Protein 8AN0 (pdb70)

Solvent-accessible surface area: 12351 Å² total; per-residue (Å²): 124,136,28,49,95,14,90,19,76,145,56,51,94,42,45,35,22,0,52,20,108,102,40,16,1,16,2,16,6,79,5,113,105,102,14,28,0,43,38,3,38,78,136,12,43,84,94,145,67,159,75,74,31,66,20,8,105,80,101,84,1,8,49,33,116,48,61,128,51,15,8,6,0,8,0,1,22,0,62,0,96,179,72,2,8,2,0,2,0,5,2,97,119,84,108,18,78,44,1,1,0,0,99,4,36,28,99,155,15,29,0,120,29,15,109,65,0,124,49,95,27,75,52,68,122,17,51,3,4,11,1,7,7,14,42,20,76,94,89,45,144,102,1,113,50,0,4,0,9,0,0,0,0,9,28,62,74,39,51,14,1,0,0,5,16,0,32,6,117,18,0,47,62,2,80,150,16,40,5,54,8,38,55,152,134,20,22,53,99,92,115,28,47,57,21,23,121,42,85,1,0,22,6,13,9,48,61,14,108,46,19,1,0,0,1,0,18,1,36,67,60,16,17,1,11,0,18,0,2,109,72,2,34,45,0,27,93,10,43,54,2,32,0,0,118,117,129,38,80,157,6,58,21,2,28,0,8,58,65,12,69,27,71,36,0,40,0,13,0,53,67,47,17,3,2,0,8,1,90,43,60,162

InterPro domains:
  IPR025442 Domain of unknown function DUF4185 [PF13810] (11-325)

Structure (mmCIF, N/CA/C/O backbone):
data_8AN0
#
_entry.id   8AN0
#
_cell.length_a   145.674
_cell.length_b   145.674
_cell.length_c   92.681
_cell.angle_alpha   90.000
_cell.angle_beta   90.000
_cell.angle_gamma   120.000
#
_symmetry.space_group_name_H-M   'H 3 2'
#
loop_
_entity.id
_entity.type
_entity.pdbx_description
1 polymer 'Putative secreted protein'
2 non-polymer 'SUCCINIC ACID'
3 water water
#
loop_
_atom_site.group_PDB
_atom_site.id
_atom_site.type_symbol
_atom_site.label_atom_id
_atom_site.label_alt_id
_atom_site.label_comp_id
_atom_site.label_asym_id
_atom_site.label_entity_id
_atom_site.label_seq_id
_atom_site.pdbx_PDB_ins_code
_atom_site.Cartn_x
_atom_site.Cartn_y
_atom_site.Cartn_z
_atom_site.occupancy
_atom_site.B_iso_or_equiv
_atom_site.auth_seq_id
_atom_site.auth_comp_id
_atom_site.auth_asym_id
_atom_site.auth_atom_id
_atom_site.pdbx_PDB_model_num
ATOM 1 N N . PRO A 1 10 ? 17.582 40.223 10.418 1.00 80.13 10 PRO A N 1
ATOM 2 C CA . PRO A 1 10 ? 18.133 41.539 10.767 1.00 87.55 10 PRO A CA 1
ATOM 3 C C . PRO A 1 10 ? 18.272 41.721 12.274 1.00 93.66 10 PRO A C 1
ATOM 4 O O . PRO A 1 10 ? 17.825 40.854 13.029 1.00 92.41 10 PRO A O 1
ATOM 15 N N . PRO A 1 11 ? 18.876 42.830 12.709 1.00 94.80 11 PRO A N 1
ATOM 16 C CA . PRO A 1 11 ? 19.016 43.086 14.156 1.00 85.42 11 PRO A CA 1
ATOM 17 C C . PRO A 1 11 ? 17.757 43.694 14.754 1.00 76.54 11 PRO A C 1
ATOM 18 O O . PRO A 1 11 ? 17.316 44.763 14.330 1.00 76.78 11 PRO A O 1
ATOM 29 N N . LEU A 1 12 ? 17.178 43.012 15.738 1.00 62.55 12 LEU A N 1
ATOM 30 C CA . LEU A 1 12 ? 16.022 43.498 16.476 1.00 57.40 12 LEU A CA 1
ATOM 31 C C . LEU A 1 12 ? 16.408 43.850 17.908 1.00 61.52 12 LEU A C 1
ATOM 32 O O . LEU A 1 12 ? 17.322 43.258 18.489 1.00 64.65 12 LEU A O 1
ATOM 48 N N . ALA A 1 13 ? 15.665 44.828 18.500 1.00 56.13 13 ALA A N 1
ATOM 49 C CA . ALA A 1 13 ? 15.957 45.231 19.871 1.00 55.56 13 ALA A CA 1
ATOM 50 C C . ALA A 1 13 ? 15.178 44.382 20.871 1.00 54.20 13 ALA A C 1
ATOM 51 O O . ALA A 1 13 ? 14.111 43.851 20.545 1.00 51.16 13 ALA A O 1
ATOM 58 N N . PRO A 1 14 ? 15.685 44.246 22.097 1.00 56.19 14 PRO A N 1
ATOM 59 C CA . PRO A 1 14 ? 14.954 43.482 23.118 1.00 55.94 14 PRO A CA 1
ATOM 60 C C . PRO A 1 14 ? 13.519 43.961 23.268 1.00 53.28 14 PRO A C 1
ATOM 61 O O . PRO A 1 14 ? 13.254 45.148 23.473 1.00 53.58 14 PRO A O 1
ATOM 72 N N . GLY A 1 15 ? 12.586 43.015 23.180 1.00 49.35 15 GLY A N 1
ATOM 73 C CA . GLY A 1 15 ? 11.176 43.317 23.204 1.00 49.07 15 GLY A CA 1
ATOM 74 C C . GLY A 1 15 ? 10.607 43.785 21.887 1.00 50.94 15 GLY A C 1
ATOM 75 O O . GLY A 1 15 ? 9.388 43.699 21.689 1.00 51.59 15 GLY A O 1
ATOM 79 N N . GLN A 1 16 ? 11.445 44.275 20.978 1.00 52.18 16 GLN A N 1
ATOM 80 C CA . GLN A 1 16 ? 10.956 44.726 19.685 1.00 58.47 16 GLN A CA 1
ATOM 81 C C . GLN A 1 16 ? 10.390 43.547 18.905 1.00 57.59 16 GLN A C 1
ATOM 82 O O . GLN A 1 16 ? 11.053 42.521 18.731 1.00 53.76 16 GLN A O 1
ATOM 96 N N . VAL A 1 17 ? 9.154 43.693 18.452 1.00 58.36 17 VAL A N 1
ATOM 97 C CA . VAL A 1 17 ? 8.504 42.704 17.608 1.00 58.98 17 VAL A CA 1
ATOM 98 C C . VAL A 1 17 ? 8.065 43.408 16.334 1.00 62.43 17 VAL A C 1
ATOM 99 O O . VAL A 1 17 ? 7.761 44.605 16.334 1.00 70.59 17 VAL A O 1
ATOM 112 N N . LEU A 1 18 ? 8.052 42.661 15.235 1.00 61.73 18 LEU A N 1
ATOM 113 C CA . LEU A 1 18 ? 7.594 43.211 13.969 1.00 70.74 18 LEU A CA 1
ATOM 114 C C . LEU A 1 18 ? 6.933 42.116 13.146 1.00 71.85 18 LEU A C 1
ATOM 115 O O . LEU A 1 18 ? 7.263 40.934 13.266 1.00 69.03 18 LEU A O 1
ATOM 131 N N . ARG A 1 19 ? 5.984 42.520 12.314 1.00 76.30 19 ARG A N 1
ATOM 132 C CA . ARG A 1 19 ? 5.221 41.593 11.491 1.00 78.66 19 ARG A CA 1
ATOM 133 C C . ARG A 1 19 ? 5.966 41.376 10.180 1.00 77.92 19 ARG A C 1
ATOM 134 O O . ARG A 1 19 ? 6.224 42.329 9.437 1.00 81.62 19 ARG A O 1
ATOM 155 N N . ILE A 1 20 ? 6.327 40.122 9.915 1.00 81.95 20 ILE A N 1
ATOM 156 C CA . ILE A 1 20 ? 7.057 39.785 8.697 1.00 84.97 20 ILE A CA 1
ATOM 157 C C . ILE A 1 20 ? 6.118 39.768 7.500 1.00 82.74 20 ILE A C 1
ATOM 158 O O . ILE A 1 20 ? 6.376 40.412 6.476 1.00 83.15 20 ILE A O 1
ATOM 174 N N . GLY A 1 21 ? 5.014 39.037 7.611 1.00 79.91 21 GLY A N 1
ATOM 175 C CA . GLY A 1 21 ? 4.045 38.954 6.536 1.00 82.60 21 GLY A CA 1
ATOM 176 C C . GLY A 1 21 ? 2.959 37.930 6.795 1.00 72.42 21 GLY A C 1
ATOM 177 O O . GLY A 1 21 ? 1.792 38.159 6.477 1.00 74.92 21 GLY A O 1
ATOM 181 N N . ASP A 1 39 ? -10.242 26.468 11.509 1.00 108.68 39 ASP A N 1
ATOM 182 C CA . ASP A 1 39 ? -10.627 26.988 12.816 1.00 105.06 39 ASP A CA 1
ATOM 183 C C . ASP A 1 39 ? -9.435 26.981 13.770 1.00 103.80 39 ASP A C 1
ATOM 184 O O . ASP A 1 39 ? -8.900 28.032 14.122 1.00 112.67 39 ASP A O 1
ATOM 192 N N . LEU A 1 40 ? -9.022 25.784 14.180 1.00 97.39 40 LEU A N 1
ATOM 193 C CA . LEU A 1 40 ? -7.936 25.595 15.132 1.00 92.29 40 LEU A CA 1
ATOM 194 C C . LEU A 1 40 ? -6.869 24.740 14.469 1.00 78.91 40 LEU A C 1
ATOM 195 O O . LEU A 1 40 ? -7.133 23.588 14.101 1.00 76.28 40 LEU A O 1
ATOM 211 N N . CYS A 1 41 ? -5.675 25.302 14.311 1.00 73.83 41 CYS A N 1
ATOM 212 C CA . CYS A 1 41 ? -4.580 24.625 13.639 1.00 57.81 41 CYS A CA 1
ATOM 213 C C . CYS A 1 41 ? -3.376 24.529 14.567 1.00 58.94 41 CYS A C 1
ATOM 214 O O . CYS A 1 41 ? -3.236 25.287 15.529 1.00 62.54 41 CYS A O 1
ATOM 221 N N . GLU A 1 42 ? -2.513 23.569 14.257 1.00 56.51 42 GLU A N 1
ATOM 222 C CA . GLU A 1 42 ? -1.318 23.265 15.030 1.00 50.23 42 GLU A CA 1
ATOM 223 C C . GLU A 1 42 ? -0.232 22.852 14.049 1.00 52.39 42 GLU A C 1
ATOM 224 O O . GLU A 1 42 ? -0.523 22.345 12.967 1.00 58.68 42 GLU A O 1
ATOM 236 N N . PHE A 1 43 ? 1.020 23.087 14.414 1.00 56.94 43 PHE A N 1
ATOM 237 C CA . PHE A 1 43 ? 2.140 22.811 13.525 1.00 51.10 43 PHE A CA 1
ATOM 238 C C . PHE A 1 43 ? 2.941 21.634 14.059 1.00 49.58 43 PHE A C 1
ATOM 239 O O . PHE A 1 43 ? 3.368 21.640 15.218 1.00 51.30 43 PHE A O 1
ATOM 256 N N . VAL A 1 44 ? 3.130 20.625 13.215 1.00 51.69 44 VAL A N 1
ATOM 257 C CA . VAL A 1 44 ? 3.945 19.459 13.534 1.00 55.61 44 VAL A CA 1
ATOM 258 C C . VAL A 1 44 ? 5.120 19.448 12.566 1.00 59.00 44 VAL A C 1
ATOM 259 O O . VAL A 1 44 ? 4.923 19.450 11.345 1.00 54.95 44 VAL A O 1
ATOM 272 N N . GLU A 1 45 ? 6.337 19.435 13.104 1.00 58.42 45 GLU A N 1
ATOM 273 C CA . GLU A 1 45 ? 7.554 19.575 12.309 1.00 60.74 45 GLU A CA 1
ATOM 274 C C . GLU A 1 45 ? 8.281 18.238 12.266 1.00 62.25 45 GLU A C 1
ATOM 275 O O . GLU A 1 45 ? 8.835 17.796 13.278 1.00 64.19 45 GLU A O 1
ATOM 287 N N . PHE A 1 46 ? 8.283 17.588 11.084 1.00 63.54 46 PHE A N 1
ATOM 288 C CA . PHE A 1 46 ? 9.065 16.409 10.787 1.00 64.80 46 PHE A CA 1
ATOM 289 C C . PHE A 1 46 ? 10.268 16.795 9.935 1.00 66.91 46 PHE A C 1
ATOM 290 O O . PHE A 1 46 ? 10.205 17.763 9.166 1.00 67.13 46 PHE A O 1
ATOM 307 N N . PRO A 1 47 ? 11.365 16.041 10.018 1.00 70.44 47 PRO A N 1
ATOM 308 C CA . PRO A 1 47 ? 12.577 16.420 9.284 1.00 72.36 47 PRO A CA 1
ATOM 309 C C . PRO A 1 47 ? 12.320 16.857 7.847 1.00 71.16 47 PRO A C 1
ATOM 310 O O . PRO A 1 47 ? 12.934 17.815 7.373 1.00 72.38 47 PRO A O 1
ATOM 321 N N . SER A 1 48 ? 11.398 16.186 7.158 1.00 71.36 48 SER A N 1
ATOM 322 C CA . SER A 1 48 ? 11.174 16.429 5.740 1.00 75.10 48 SER A CA 1
ATOM 323 C C . SER A 1 48 ? 9.873 17.155 5.438 1.00 73.02 48 SER A C 1
ATOM 324 O O . SER A 1 48 ? 9.584 17.409 4.262 1.00 72.89 48 SER A O 1
ATOM 332 N N . GLN A 1 49 ? 9.074 17.492 6.448 1.00 67.87 49 GLN A N 1
ATOM 333 C CA . GLN A 1 49 ? 7.765 18.063 6.160 1.00 61.81 49 GLN A CA 1
ATOM 334 C C . GLN A 1 49 ? 7.247 18.821 7.368 1.00 57.80 49 GLN A C 1
ATOM 335 O O . GLN A 1 49 ? 7.318 18.326 8.494 1.00 57.67 49 GLN A O 1
ATOM 349 N N . LEU A 1 50 ? 6.717 20.010 7.128 1.00 58.38 50 LEU A N 1
ATOM 350 C CA . LEU A 1 50 ? 5.948 20.731 8.130 1.00 62.05 50 LEU A CA 1
ATOM 351 C C . LEU A 1 50 ? 4.470 20.517 7.834 1.00 59.28 50 LEU A C 1
ATOM 352 O O . LEU A 1 50 ? 4.027 20.698 6.695 1.00 61.35 50 LEU A O 1
ATOM 368 N N . LEU A 1 51 ? 3.718 20.108 8.849 1.00 56.51 51 LEU A N 1
ATOM 369 C CA . LEU A 1 51 ? 2.304 19.797 8.718 1.00 59.15 51 LEU A CA 1
ATOM 370 C C . LEU A 1 51 ? 1.503 20.817 9.511 1.00 53.07 51 LEU A C 1
ATOM 371 O O . LEU A 1 51 ? 1.855 21.139 10.652 1.00 49.12 51 LEU A O 1
ATOM 387 N N . GLN A 1 52 ? 0.441 21.331 8.903 1.00 52.44 52 GLN A N 1
ATOM 388 C CA . GLN A 1 52 ? -0.521 22.198 9.576 1.00 51.39 52 GLN A CA 1
ATOM 389 C C . GLN A 1 52 ? -1.771 21.354 9.815 1.00 53.25 52 GLN A C 1
ATOM 390 O O . GLN A 1 52 ? -2.581 21.158 8.905 1.00 55.49 52 GLN A O 1
ATOM 404 N N . VAL A 1 53 ? -1.887 20.817 11.025 1.00 51.45 53 VAL A N 1
ATOM 405 C CA . VAL A 1 53 ? -3.008 19.969 11.412 1.00 51.93 53 VAL A CA 1
ATOM 406 C C . VAL A 1 53 ? -4.139 20.883 11.866 1.00 52.49 53 VAL A C 1
ATOM 407 O O . VAL A 1 53 ? -4.035 21.548 12.897 1.00 54.60 53 VAL A O 1
ATOM 420 N N . CYS A 1 54 ? -5.213 20.922 11.090 1.00 54.19 54 CYS A N 1
ATOM 421 C CA . CYS A 1 54 ? -6.339 21.804 11.332 1.00 59.12 54 CYS A CA 1
ATOM 422 C C . CYS A 1 54 ? -7.595 20.992 11.599 1.00 60.80 54 CYS A C 1
ATOM 423 O O . CYS A 1 54 ? -7.785 19.901 11.045 1.00 60.34 54 CYS A O 1
ATOM 430 N N . GLY A 1 55 ? -8.444 21.542 12.474 1.00 72.37 55 GLY A N 1
ATOM 431 C CA . GLY A 1 55 ? -9.709 20.927 12.800 1.00 82.39 55 GLY A CA 1
ATOM 432 C C . GLY A 1 55 ? -10.853 21.910 12.621 1.00 96.04 55 GLY A C 1
ATOM 433 O O . GLY A 1 55 ? -10.647 23.107 12.408 1.00 95.96 55 GLY A O 1
ATOM 437 N N . ASP A 1 56 ? -12.072 21.378 12.726 1.00 104.35 56 ASP A N 1
ATOM 438 C CA . ASP A 1 56 ? -13.279 22.148 12.459 1.00 109.83 56 ASP A CA 1
ATOM 439 C C . ASP A 1 56 ? -13.769 22.916 13.683 1.00 115.07 56 ASP A C 1
ATOM 440 O O . ASP A 1 56 ? -13.967 24.133 13.613 1.00 121.23 56 ASP A O 1
ATOM 449 N N . SER A 1 57 ? -13.971 22.219 14.803 1.00 113.07 57 SER A N 1
ATOM 450 C CA . SER A 1 57 ? -14.578 22.687 16.049 1.00 116.81 57 SER A CA 1
ATOM 451 C C . SER A 1 57 ? -16.096 22.541 16.013 1.00 115.21 57 SER A C 1
ATOM 452 O O . SER A 1 57 ? -16.741 22.718 17.044 1.00 114.48 57 SER A O 1
ATOM 460 N N . PHE A 1 58 ? -16.683 22.229 14.859 1.00 115.97 58 PHE A N 1
ATOM 461 C CA . PHE A 1 58 ? -18.121 22.053 14.720 1.00 116.88 58 PHE A CA 1
ATOM 462 C C . PHE A 1 58 ? -18.375 20.843 13.834 1.00 112.13 58 PHE A C 1
ATOM 463 O O . PHE A 1 58 ? -17.648 20.614 12.864 1.00 112.97 58 PHE A O 1
ATOM 480 N N . ALA A 1 59 ? -19.397 20.066 14.184 1.00 107.60 59 ALA A N 1
ATOM 481 C CA . ALA A 1 59 ? -19.731 18.839 13.464 1.00 106.23 59 ALA A CA 1
ATOM 482 C C . ALA A 1 59 ? -18.684 17.760 13.734 1.00 104.42 59 ALA A C 1
ATOM 483 O O . ALA A 1 59 ? -18.992 16.568 13.749 1.00 96.87 59 ALA A O 1
ATOM 490 N N . ALA A 1 70 ? -12.956 16.624 7.873 1.00 60.69 70 ALA A N 1
ATOM 491 C CA . ALA A 1 70 ? -12.386 16.054 9.092 1.00 62.50 70 ALA A CA 1
ATOM 492 C C . ALA A 1 70 ? -11.061 16.748 9.418 1.00 66.14 70 ALA A C 1
ATOM 493 O O . ALA A 1 70 ? -10.580 17.558 8.622 1.00 64.67 70 ALA A O 1
ATOM 499 N N . PRO A 1 71 ? -10.488 16.470 10.585 1.00 61.52 71 PRO A N 1
ATOM 500 C CA . PRO A 1 71 ? -9.150 17.015 10.900 1.00 59.09 71 PRO A CA 1
ATOM 501 C C . PRO A 1 71 ? -8.144 16.609 9.829 1.00 56.08 71 PRO A C 1
ATOM 502 O O . PRO A 1 71 ? -7.904 15.427 9.587 1.00 58.18 71 PRO A O 1
ATOM 513 N N . VAL A 1 72 ? -7.538 17.618 9.191 1.00 51.87 72 VAL A N 1
ATOM 514 C CA . VAL A 1 72 ? -6.638 17.357 8.069 1.00 52.88 72 VAL A CA 1
ATOM 515 C C . VAL A 1 72 ? -5.264 17.948 8.352 1.00 49.07 72 VAL A C 1
ATOM 516 O O . VAL A 1 72 ? -5.100 18.825 9.196 1.00 46.77 72 VAL A O 1
ATOM 529 N N . ALA A 1 73 ? -4.268 17.468 7.611 1.00 51.28 73 ALA A N 1
ATOM 530 C CA . ALA A 1 73 ? -2.890 17.926 7.760 1.00 50.12 73 ALA A CA 1
ATOM 531 C C . ALA A 1 73 ? -2.408 18.479 6.426 1.00 50.75 73 ALA A C 1
ATOM 532 O O . ALA A 1 73 ? -2.174 17.716 5.482 1.00 54.06 73 ALA A O 1
ATOM 539 N N . LEU A 1 74 ? -2.249 19.800 6.359 1.00 51.38 74 LEU A N 1
ATOM 540 C CA . LEU A 1 74 ? -1.778 20.449 5.144 1.00 53.53 74 LEU A CA 1
ATOM 541 C C . LEU A 1 74 ? -0.257 20.436 5.077 1.00 57.92 74 LEU A C 1
ATOM 542 O O . LEU A 1 74 ? 0.419 20.870 6.016 1.00 56.19 74 LEU A O 1
ATOM 558 N N . HIS A 1 75 ? 0.277 19.939 3.962 1.00 60.58 75 HIS A N 1
ATOM 559 C CA . HIS A 1 75 ? 1.713 19.976 3.723 1.00 64.97 75 HIS A CA 1
ATOM 560 C C . HIS A 1 75 ? 2.133 21.401 3.385 1.00 67.26 75 HIS A C 1
ATOM 561 O O . HIS A 1 75 ? 1.672 21.973 2.392 1.00 69.44 75 HIS A O 1
ATOM 575 N N . VAL A 1 76 ? 3.015 21.967 4.198 1.00 69.22 76 VAL A N 1
ATOM 576 C CA . VAL A 1 76 ? 3.446 23.349 4.036 1.00 69.69 76 VAL A CA 1
ATOM 577 C C . VAL A 1 76 ? 4.717 23.381 3.200 1.00 69.77 76 VAL A C 1
ATOM 578 O O . VAL A 1 76 ? 5.684 22.667 3.492 1.00 69.77 76 VAL A O 1
ATOM 591 N N . ASP A 1 77 ? 4.715 24.210 2.160 1.00 80.35 77 ASP A N 1
ATOM 592 C CA . ASP A 1 77 ? 5.911 24.464 1.360 1.00 87.32 77 ASP A CA 1
ATOM 593 C C . ASP A 1 77 ? 6.901 25.240 2.220 1.00 90.04 77 ASP A C 1
ATOM 594 O O . ASP A 1 77 ? 6.745 26.443 2.439 1.00 89.76 77 ASP A O 1
ATOM 603 N N . THR A 1 78 ? 7.926 24.547 2.723 1.00 84.90 78 THR A N 1
ATOM 604 C CA . THR A 1 78 ? 8.907 25.206 3.578 1.00 84.87 78 THR A CA 1
ATOM 605 C C . THR A 1 78 ? 9.523 26.417 2.891 1.00 97.26 78 THR A C 1
ATOM 606 O O . THR A 1 78 ? 9.860 27.403 3.557 1.00 97.11 78 THR A O 1
ATOM 617 N N . GLU A 1 79 ? 9.669 26.369 1.563 1.00 101.32 79 GLU A N 1
ATOM 618 C CA . GLU A 1 79 ? 10.183 27.524 0.837 1.00 103.83 79 GLU A CA 1
ATOM 619 C C . GLU A 1 79 ? 9.291 28.747 1.012 1.00 102.93 79 GLU A C 1
ATOM 620 O O . GLU A 1 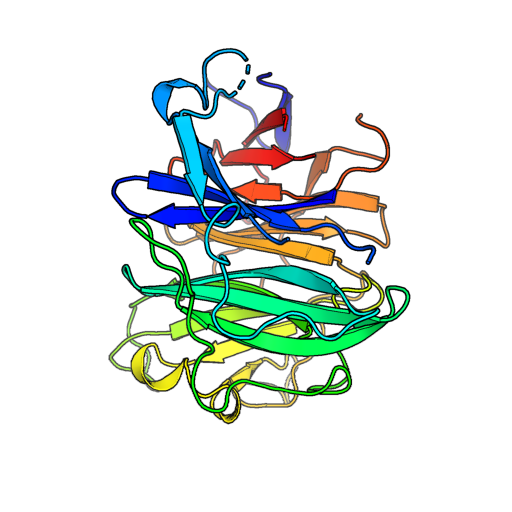79 ? 9.763 29.879 0.855 1.00 107.33 79 GLU A O 1
ATOM 632 N N . SER A 1 80 ? 8.016 28.544 1.337 1.00 98.45 80 SER A N 1
ATOM 633 C CA . SER A 1 80 ? 7.048 29.625 1.430 1.00 98.93 80 SER A CA 1
ATOM 634 C C . SER A 1 80 ? 6.901 30.184 2.838 1.00 97.88 80 SER A C 1
ATOM 635 O O . SER A 1 80 ? 6.169 31.163 3.022 1.00 97.09 80 SER A O 1
ATOM 643 N N . ILE A 1 81 ? 7.591 29.616 3.831 1.00 99.31 81 ILE A N 1
ATOM 644 C CA . ILE A 1 81 ? 7.446 30.078 5.210 1.00 99.65 81 ILE A CA 1
ATOM 645 C C . ILE A 1 81 ? 8.298 31.325 5.424 1.00 100.06 81 ILE A C 1
ATOM 646 O O . ILE A 1 81 ? 8.635 31.681 6.559 1.00 97.18 81 ILE A O 1
ATOM 662 N N . ASP A 1 82 ? 8.626 32.010 4.331 1.00 104.52 82 ASP A N 1
ATOM 663 C CA . ASP A 1 82 ? 9.341 33.281 4.381 1.00 104.49 82 ASP A CA 1
ATOM 664 C C . ASP A 1 82 ? 8.785 34.210 3.306 1.00 108.92 82 ASP A C 1
ATOM 665 O O . ASP A 1 82 ? 8.574 35.402 3.552 1.00 115.56 82 ASP A O 1
ATOM 674 N N . ASP A 1 83 ? 8.539 33.668 2.112 1.00 114.02 83 ASP A N 1
ATOM 675 C CA . ASP A 1 83 ? 7.903 34.423 1.038 1.00 114.31 83 ASP A CA 1
ATOM 676 C C . ASP A 1 83 ? 6.561 34.953 1.527 1.00 115.83 83 ASP A C 1
ATOM 677 O O . ASP A 1 83 ? 5.648 34.163 1.798 1.00 118.39 83 ASP A O 1
ATOM 686 N N . PRO A 1 84 ? 6.399 36.280 1.664 1.00 116.32 84 PRO A N 1
ATOM 687 C CA . PRO A 1 84 ? 5.129 36.822 2.171 1.00 115.11 84 PRO A CA 1
ATOM 688 C C . PRO A 1 84 ? 3.915 36.378 1.361 1.00 110.72 84 PRO A C 1
ATOM 689 O O . PRO A 1 84 ? 4.015 36.256 0.142 1.00 110.82 84 PRO A O 1
ATOM 700 N N . VAL A 1 87 ? 2.197 31.658 3.022 1.00 104.23 87 VAL A N 1
ATOM 701 C CA . VAL A 1 87 ? 2.715 30.309 2.849 1.00 99.63 87 VAL A CA 1
ATOM 702 C C . VAL A 1 87 ? 1.804 29.503 1.928 1.00 91.37 87 VAL A C 1
ATOM 703 O O . VAL A 1 87 ? 0.580 29.572 2.035 1.00 91.20 87 VAL A O 1
ATOM 716 N N . ARG A 1 88 ? 2.412 28.738 1.027 1.00 92.85 88 ARG A N 1
ATOM 717 C CA . ARG A 1 88 ? 1.697 27.876 0.098 1.00 95.21 88 ARG A CA 1
ATOM 718 C C . ARG A 1 88 ? 1.759 26.430 0.579 1.00 86.67 88 ARG A C 1
ATOM 719 O O . ARG A 1 88 ? 2.684 26.035 1.293 1.00 85.47 88 ARG A O 1
ATOM 740 N N . TYR A 1 89 ? 0.759 25.644 0.188 1.00 85.91 89 TYR A N 1
ATOM 741 C CA . TYR A 1 89 ? 0.679 24.239 0.556 1.00 80.28 89 TYR A CA 1
ATOM 742 C C . TYR A 1 89 ? 0.869 23.362 -0.675 1.00 76.89 89 TYR A C 1
ATOM 743 O O . TYR A 1 89 ? 0.470 23.723 -1.786 1.00 79.42 89 TYR A O 1
ATOM 761 N N . THR A 1 90 ? 1.481 22.196 -0.460 1.00 73.50 90 THR A N 1
ATOM 762 C CA . THR A 1 90 ? 1.801 21.269 -1.538 1.00 72.76 90 THR A CA 1
ATOM 763 C C . THR A 1 90 ? 1.096 19.927 -1.374 1.00 68.28 90 THR A C 1
ATOM 764 O O . THR A 1 90 ? 1.501 18.938 -1.993 1.00 64.20 90 THR A O 1
ATOM 775 N N . GLY A 1 91 ? 0.059 19.869 -0.556 1.00 69.03 91 GLY A N 1
ATOM 776 C CA . GLY A 1 91 ? -0.636 18.621 -0.326 1.00 59.62 91 GLY A CA 1
ATOM 777 C C . GLY A 1 91 ? -1.444 18.685 0.950 1.00 57.96 91 GLY A C 1
ATOM 778 O O . GLY A 1 91 ? -1.420 19.673 1.685 1.00 58.72 91 GLY A O 1
ATOM 782 N N . VAL A 1 92 ? -2.169 17.598 1.195 1.00 59.19 92 VAL A N 1
ATOM 783 C CA . VAL A 1 92 ? -3.024 17.498 2.370 1.00 51.89 92 VAL A CA 1
ATOM 784 C C . VAL A 1 92 ? -3.223 16.026 2.694 1.00 54.63 92 VAL A C 1
ATOM 785 O O . VAL A 1 92 ? -3.468 15.206 1.806 1.00 59.04 92 VAL A O 1
ATOM 798 N N . THR A 1 93 ? -3.127 15.702 3.977 1.00 48.97 93 THR A N 1
ATOM 799 C CA . THR A 1 93 ? -3.412 14.370 4.488 1.00 44.44 93 THR A CA 1
ATOM 800 C C . THR A 1 93 ? -4.689 14.437 5.314 1.00 45.66 93 THR A C 1
ATOM 801 O O . THR A 1 93 ? -4.839 15.326 6.159 1.00 47.07 93 THR A O 1
ATOM 812 N N . GLY A 1 94 ? -5.618 13.522 5.044 1.00 50.78 94 GLY A N 1
ATOM 813 C CA . GLY A 1 94 ? -6.782 13.363 5.891 1.00 50.86 94 GLY A CA 1
ATOM 814 C C . GLY A 1 94 ? -8.106 13.681 5.232 1.00 49.78 94 GLY A C 1
ATOM 815 O O . GLY A 1 94 ? -9.124 13.826 5.916 1.00 48.93 94 GLY A O 1
ATOM 819 N N . VAL A 1 95 ? -8.109 13.798 3.910 1.00 48.90 95 VAL A N 1
ATOM 820 C CA . VAL A 1 95 ? -9.325 14.069 3.154 1.00 49.50 95 VAL A CA 1
ATOM 821 C C . VAL A 1 95 ? -9.900 12.790 2.566 1.00 51.77 95 VAL A C 1
ATOM 822 O O . VAL A 1 95 ? -11.066 12.467 2.784 1.00 56.84 95 VAL A O 1
ATOM 835 N N . GLY A 1 96 ? -9.095 12.048 1.816 1.00 53.57 96 GLY A N 1
ATOM 836 C CA . GLY A 1 96 ? -9.525 10.762 1.309 1.00 56.99 96 GLY A CA 1
ATOM 837 C C . GLY A 1 96 ? -9.690 9.771 2.440 1.00 58.38 96 GLY A C 1
ATOM 838 O O . GLY A 1 96 ? -10.815 9.447 2.833 1.00 58.52 96 GLY A O 1
ATOM 842 N N . THR A 1 97 ? -8.539 9.270 2.985 1.00 60.41 97 THR A N 1
ATOM 843 C CA . THR A 1 97 ? -8.571 8.471 4.202 1.00 53.69 97 THR A CA 1
ATOM 844 C C . THR A 1 97 ? -8.385 9.376 5.417 1.00 50.54 97 THR A C 1
ATOM 845 O O . THR A 1 97 ? -7.800 10.459 5.308 1.00 52.36 97 THR A O 1
ATOM 856 N N . PRO A 1 98 ? -8.870 8.976 6.589 1.00 50.42 98 PRO A N 1
ATOM 857 C CA . PRO A 1 98 ? -8.839 9.889 7.739 1.00 45.62 98 PRO A CA 1
ATOM 858 C C . PRO A 1 98 ? -7.427 10.119 8.254 1.00 43.55 98 PRO A C 1
ATOM 859 O O . PRO A 1 98 ? -6.548 9.261 8.139 1.00 44.16 98 PRO A O 1
ATOM 870 N N . LEU A 1 99 ? -7.223 11.306 8.838 1.00 45.27 99 LEU A N 1
ATOM 871 C CA . LEU A 1 99 ? -5.930 11.638 9.426 1.00 47.12 99 LEU A CA 1
ATOM 872 C C . LEU A 1 99 ? -5.690 10.886 10.726 1.00 45.59 99 LEU A C 1
ATOM 873 O O . LEU A 1 99 ? -4.544 10.541 11.039 1.00 41.67 99 LEU A O 1
ATOM 889 N N . LEU A 1 100 ? -6.743 10.640 11.493 1.00 43.11 100 LEU A N 1
ATOM 890 C CA . LEU A 1 100 ? -6.649 9.949 12.767 1.00 42.64 100 LEU A CA 1
ATOM 891 C C . LEU A 1 100 ? -7.253 8.558 12.643 1.00 43.15 100 LEU A C 1
ATOM 892 O O . LEU A 1 100 ? -8.170 8.327 11.851 1.00 37.63 100 LEU A O 1
ATOM 908 N N . ALA A 1 101 ? -6.711 7.624 13.427 1.00 43.66 101 ALA A N 1
ATOM 909 C CA . ALA A 1 101 ? -7.211 6.254 13.392 1.00 42.31 101 ALA A CA 1
ATOM 910 C C . ALA A 1 101 ? -8.576 6.150 14.058 1.00 40.20 101 ALA A C 1
ATOM 911 O O . ALA A 1 101 ? -9.464 5.447 13.563 1.00 43.47 101 ALA A O 1
ATOM 918 N N . ASP A 1 102 ? -8.764 6.844 15.170 1.00 42.23 102 ASP A N 1
ATOM 919 C CA . ASP A 1 102 ? -10.045 6.828 15.863 1.00 40.35 102 ASP A CA 1
ATOM 920 C C . ASP A 1 102 ? -11.012 7.780 15.175 1.00 44.28 102 ASP A C 1
ATOM 921 O O . ASP A 1 102 ? -10.724 8.979 15.085 1.00 39.87 102 ASP A O 1
ATOM 930 N N . PRO A 1 103 ? -12.156 7.303 14.687 1.00 46.69 103 PRO A N 1
ATOM 931 C CA . PRO A 1 103 ? -13.096 8.202 14.010 1.00 46.03 103 PRO A CA 1
ATOM 932 C C . PRO A 1 103 ? -13.701 9.198 14.987 1.00 50.60 103 PRO A C 1
ATOM 933 O O . PRO A 1 103 ? -13.585 9.078 16.209 1.00 51.49 103 PRO A O 1
ATOM 944 N N . THR A 1 104 ? -14.351 10.189 14.422 1.00 46.93 104 THR A N 1
ATOM 945 C CA . THR A 1 104 ? -15.002 11.217 15.226 1.00 49.74 104 THR A CA 1
ATOM 946 C C . THR A 1 104 ? -16.408 10.767 15.592 1.00 52.37 104 THR A C 1
ATOM 947 O O . THR A 1 104 ? -17.178 10.382 14.707 1.00 49.81 104 THR A O 1
ATOM 958 N N . PRO A 1 105 ? -16.765 10.752 16.873 1.00 55.16 105 PRO A N 1
ATOM 959 C CA . PRO A 1 105 ? -18.150 10.436 17.242 1.00 62.11 105 PRO A CA 1
ATOM 960 C C . PRO A 1 105 ? -19.097 11.475 16.671 1.00 63.15 105 PRO A C 1
ATOM 961 O O . PRO A 1 105 ? -18.791 12.677 16.684 1.00 61.78 105 PRO A O 1
ATOM 972 N N . PRO A 1 106 ? -20.249 11.057 16.151 1.00 67.74 106 PRO A N 1
ATOM 973 C CA . PRO A 1 106 ? -21.178 12.033 15.568 1.00 69.21 106 PRO A CA 1
ATOM 974 C C . PRO A 1 106 ? -21.559 13.100 16.584 1.00 64.53 106 PRO A C 1
ATOM 975 O O . PRO A 1 106 ? -21.775 12.815 17.763 1.00 71.83 106 PRO A O 1
ATOM 986 N N . GLY A 1 107 ? -21.625 14.344 16.115 1.00 62.06 107 GLY A N 1
ATOM 987 C CA . GLY A 1 107 ? -21.877 15.471 16.984 1.00 62.87 107 GLY A CA 1
ATOM 988 C C . GLY A 1 107 ? -20.672 15.984 17.737 1.00 61.36 107 GLY A C 1
ATOM 989 O O . GLY A 1 107 ? -20.737 17.087 18.296 1.00 59.03 107 GLY A O 1
ATOM 993 N N . ASP A 1 108 ? -19.579 15.230 17.776 1.00 59.48 108 ASP A N 1
ATOM 994 C CA . ASP A 1 108 ? -18.354 15.657 18.433 1.00 56.64 108 ASP A CA 1
ATOM 995 C C . ASP A 1 108 ? -17.371 16.215 17.408 1.00 56.56 108 ASP A C 1
ATOM 996 O O . ASP A 1 108 ? -17.579 16.142 16.195 1.00 59.54 108 ASP A O 1
ATOM 1005 N N . SER A 1 109 ? -16.279 16.776 17.919 1.00 53.20 109 SER A N 1
ATOM 1006 C CA . SER A 1 109 ? -15.229 17.334 17.077 1.00 51.64 109 SER A CA 1
ATOM 1007 C C . SER A 1 109 ? -13.873 17.020 17.687 1.00 47.15 109 SER A C 1
ATOM 1008 O O . SER A 1 109 ? -13.660 17.248 18.881 1.00 47.54 109 SER A O 1
ATOM 1016 N N . GLN A 1 110 ? -12.963 16.497 16.867 1.00 47.38 110 GLN A N 1
ATOM 1017 C CA . GLN A 1 110 ? -11.605 16.174 17.289 1.00 46.64 110 GLN A CA 1
ATOM 1018 C C . GLN A 1 110 ? -10.671 17.308 16.882 1.00 46.31 110 GLN A C 1
ATOM 1019 O O . GLN A 1 110 ? -10.519 17.590 15.688 1.00 48.13 110 GLN A O 1
ATOM 1033 N N . LEU A 1 111 ? -10.020 17.934 17.863 1.00 45.70 111 LEU A N 1
ATOM 1034 C CA . LEU A 1 111 ? -9.221 19.118 17.600 1.00 47.82 111 LEU A CA 1
ATOM 1035 C C . LEU A 1 111 ? -7.796 18.946 18.104 1.00 42.51 111 LEU A C 1
ATOM 1036 O O . LEU A 1 111 ? -7.579 18.389 19.188 1.00 39.21 111 LEU A O 1
ATOM 1052 N N . PRO A 1 112 ? -6.804 19.419 17.345 1.00 44.38 112 PRO A N 1
ATOM 1053 C CA . PRO A 1 112 ? -5.425 19.387 17.848 1.00 45.30 112 PRO A CA 1
ATOM 1054 C C . PRO A 1 112 ? -5.278 20.328 19.032 1.00 39.37 112 PRO A C 1
ATOM 1055 O O . PRO A 1 112 ? -5.862 21.414 19.059 1.00 39.71 112 PRO A O 1
ATOM 1066 N N . ALA A 1 113 ? -4.494 19.898 20.021 1.00 39.03 113 ALA A N 1
ATOM 1067 C CA . ALA A 1 113 ? -4.388 20.647 21.264 1.00 36.08 113 ALA A CA 1
ATOM 1068 C C . ALA A 1 113 ? -2.981 20.595 21.846 1.00 41.69 113 ALA A C 1
ATOM 1069 O O . ALA A 1 113 ? -2.816 20.601 23.070 1.00 41.48 113 ALA A O 1
ATOM 1076 N N . GLY A 1 114 ? -1.960 20.543 21.005 1.00 38.71 114 GLY A N 1
ATOM 1077 C CA . GLY A 1 114 ? -0.585 20.616 21.474 1.00 44.93 114 GLY A CA 1
ATOM 1078 C C . GLY A 1 114 ? 0.300 19.519 20.912 1.00 43.61 114 GLY A C 1
ATOM 1079 O O . GLY A 1 114 ? -0.148 18.434 20.525 1.00 45.83 114 GLY A O 1
ATOM 1083 N N . VAL A 1 115 ? 1.599 19.811 20.874 1.00 41.89 115 VAL A N 1
ATOM 1084 C CA . VAL A 1 115 ? 2.588 18.910 20.295 1.00 39.87 115 VAL A CA 1
ATOM 1085 C C . VAL A 1 115 ? 3.729 18.712 21.281 1.00 40.34 115 VAL A C 1
ATOM 1086 O O . VAL A 1 115 ? 4.160 19.659 21.948 1.00 40.04 115 VAL A O 1
ATOM 1099 N N . VAL A 1 116 ? 4.199 17.474 21.393 1.00 40.59 116 VAL A N 1
ATOM 1100 C CA . VAL A 1 116 ? 5.407 17.140 22.136 1.00 42.06 116 VAL A CA 1
ATOM 1101 C C . VAL A 1 116 ? 6.328 16.403 21.174 1.00 41.64 116 VAL A C 1
ATOM 1102 O O . VAL A 1 116 ? 5.931 15.399 20.568 1.00 43.29 116 VAL A O 1
ATOM 1115 N N . GLN A 1 117 ? 7.548 16.904 21.021 1.00 44.82 117 GLN A N 1
ATOM 1116 C CA . GLN A 1 117 ? 8.552 16.285 20.166 1.00 47.06 117 GLN A CA 1
ATOM 1117 C C . GLN A 1 117 ? 9.652 15.729 21.059 1.00 44.23 117 GLN A C 1
ATOM 1118 O O . GLN A 1 117 ? 10.299 16.484 21.790 1.00 40.35 117 GLN A O 1
ATOM 1132 N N . ILE A 1 118 ? 9.837 14.414 21.026 1.00 40.95 118 ILE A N 1
ATOM 1133 C CA . ILE A 1 118 ? 10.902 13.743 21.761 1.00 46.86 118 ILE A CA 1
ATOM 1134 C C . ILE A 1 118 ? 11.867 13.185 20.728 1.00 47.80 118 ILE A C 1
ATOM 1135 O O . ILE A 1 118 ? 11.563 12.186 20.060 1.00 41.12 118 ILE A O 1
ATOM 1151 N N . ASN A 1 119 ? 13.026 13.829 20.588 1.00 50.57 119 ASN A N 1
ATOM 1152 C CA . ASN A 1 119 ? 13.924 13.496 19.488 1.00 54.10 119 ASN A CA 1
ATOM 1153 C C . ASN A 1 119 ? 13.148 13.689 18.189 1.00 53.55 119 ASN A C 1
ATOM 1154 O O . ASN A 1 119 ? 12.807 14.823 17.837 1.00 56.35 119 ASN A O 1
ATOM 1165 N N . ARG A 1 120 ? 12.836 12.608 17.478 1.00 49.03 120 ARG A N 1
ATOM 1166 C CA . ARG A 1 120 ? 12.069 12.712 16.239 1.00 50.92 120 ARG A CA 1
ATOM 1167 C C . ARG A 1 120 ? 10.715 12.024 16.338 1.00 46.07 120 ARG A C 1
ATOM 1168 O O . ARG A 1 120 ? 10.040 11.842 15.317 1.00 45.11 120 ARG A O 1
ATOM 1189 N N . ARG A 1 121 ? 10.301 11.649 17.541 1.00 46.02 121 ARG A N 1
ATOM 1190 C CA . ARG A 1 121 ? 8.962 11.143 17.791 1.00 42.77 121 ARG A CA 1
ATOM 1191 C C . ARG A 1 121 ? 8.045 12.334 18.037 1.00 43.57 121 ARG A C 1
ATOM 1192 O O . ARG A 1 121 ? 8.300 13.148 18.931 1.00 45.33 121 ARG A O 1
ATOM 1213 N N . ASN A 1 122 ? 6.995 12.448 17.237 1.00 43.27 122 ASN A N 1
ATOM 1214 C CA . ASN A 1 122 ? 6.058 13.556 17.331 1.00 46.06 122 ASN A CA 1
ATOM 1215 C C . ASN A 1 122 ? 4.742 13.035 17.885 1.00 41.97 122 ASN A C 1
ATOM 1216 O O . ASN A 1 122 ? 4.146 12.114 17.318 1.00 40.11 122 ASN A O 1
ATOM 1227 N N . TYR A 1 123 ? 4.298 13.614 18.994 1.00 41.92 123 TYR A N 1
ATOM 1228 C CA . TYR A 1 123 ? 3.030 13.266 19.612 1.00 43.16 123 TYR A CA 1
ATOM 1229 C C . TYR A 1 123 ? 2.14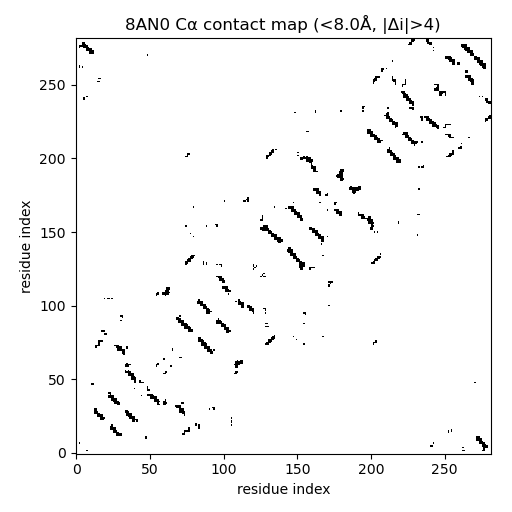6 14.498 19.583 1.00 41.61 123 TYR A C 1
ATOM 1230 O O . TYR A 1 123 ? 2.599 15.602 19.898 1.00 43.30 123 TYR A O 1
ATOM 1248 N N . LEU A 1 124 ? 0.901 14.310 19.178 1.00 37.56 124 LEU A N 1
ATOM 1249 C CA . LEU A 1 124 ? -0.092 15.367 19.152 1.00 37.30 124 LEU A CA 1
ATOM 1250 C C . LEU A 1 124 ? -1.179 15.030 20.157 1.00 38.93 124 LEU A C 1
ATOM 1251 O O . LEU A 1 124 ? -1.644 13.887 20.215 1.00 38.88 124 LEU A O 1
ATOM 1267 N N . MET A 1 125 ? -1.568 16.012 20.959 1.00 39.46 125 MET A N 1
ATOM 1268 C CA . MET A 1 125 ? -2.746 15.846 21.792 1.00 41.29 125 MET A CA 1
ATOM 1269 C C . MET A 1 125 ? -3.980 16.151 20.955 1.00 35.75 125 MET A C 1
ATOM 1270 O O . MET A 1 125 ? -4.064 17.204 20.315 1.00 36.50 125 MET A O 1
ATOM 1284 N N . VAL A 1 126 ? -4.926 15.221 20.946 1.00 37.74 126 VAL A N 1
ATOM 1285 C CA . VAL A 1 126 ? -6.213 15.408 20.292 1.00 40.44 126 VAL A CA 1
ATOM 1286 C C . VAL A 1 126 ? -7.268 15.469 21.385 1.00 42.92 126 VAL A C 1
ATOM 1287 O O . VAL A 1 126 ? -7.412 14.524 22.174 1.00 37.93 126 VAL A O 1
ATOM 1300 N N . THR A 1 127 ? -7.988 16.584 21.444 1.00 41.50 127 THR A N 1
ATOM 1301 C CA . THR A 1 127 ? -9.068 16.781 22.401 1.00 41.33 127 THR A CA 1
ATOM 1302 C C . THR A 1 127 ? -10.391 16.737 21.648 1.00 43.41 127 THR A C 1
ATOM 1303 O O . THR A 1 127 ? -10.595 17.492 20.691 1.00 45.32 127 THR A O 1
ATOM 1314 N N . THR A 1 128 ? -11.270 15.836 22.066 1.00 46.67 128 THR A N 1
ATOM 1315 C CA . THR A 1 128 ? -12.602 15.706 21.494 1.00 46.14 128 THR A CA 1
ATOM 1316 C C . THR A 1 128 ? -13.579 16.491 22.357 1.00 47.16 128 THR A C 1
ATOM 1317 O O . THR A 1 128 ? -13.625 16.307 23.587 1.00 49.90 128 THR A O 1
ATOM 1328 N N . THR A 1 129 ? -14.335 17.374 21.699 1.00 44.64 129 THR A N 1
ATOM 1329 C CA . THR A 1 129 ? -15.288 18.277 22.320 1.00 56.97 129 THR A CA 1
ATOM 1330 C C . THR A 1 129 ? -16.686 18.013 21.771 1.00 55.81 129 THR A C 1
ATOM 1331 O O . THR A 1 129 ? -16.859 17.457 20.682 1.00 50.23 129 THR A O 1
ATOM 1342 N N . LYS A 1 130 ? -17.686 18.441 22.540 1.00 60.20 130 LYS A N 1
ATOM 1343 C CA . LYS A 1 130 ? -19.090 18.281 22.181 1.00 58.83 130 LYS A CA 1
ATOM 1344 C C . LYS A 1 130 ? -19.812 19.565 22.551 1.00 70.57 130 LYS A C 1
ATOM 1345 O O . LYS A 1 130 ? -19.899 19.907 23.734 1.00 74.40 130 LYS A O 1
ATOM 1364 N N . ASP A 1 131 ? -20.330 20.271 21.548 1.00 76.72 131 ASP A N 1
ATOM 1365 C CA . ASP A 1 131 ? -20.854 21.621 21.748 1.00 82.63 131 ASP A CA 1
ATOM 1366 C C . ASP A 1 131 ? -19.762 22.535 22.297 1.00 87.22 131 ASP A C 1
ATOM 1367 O O . ASP A 1 131 ? -20.017 23.413 23.123 1.00 90.28 131 ASP A O 1
ATOM 1376 N N . LEU A 1 132 ? -18.528 22.310 21.844 1.00 84.58 132 LEU A N 1
ATOM 1377 C CA . LEU A 1 132 ? -17.328 23.048 22.221 1.00 84.45 132 LEU A CA 1
ATOM 1378 C C . LEU A 1 132 ? -16.880 22.746 23.647 1.00 75.39 132 LEU A C 1
ATOM 1379 O O . LEU A 1 132 ? -15.880 23.316 24.101 1.00 66.82 132 LEU A O 1
ATOM 1395 N N . GLN A 1 133 ? -17.581 21.875 24.370 1.00 75.77 133 GLN A N 1
ATOM 1396 C CA . GLN A 1 133 ? -17.156 21.462 25.704 1.00 69.48 133 GLN A CA 1
ATOM 1397 C C . GLN A 1 133 ? -16.221 20.265 25.580 1.00 57.62 133 GLN A C 1
ATOM 1398 O O . GLN A 1 133 ? -16.609 19.252 24.981 1.00 54.16 133 GLN A O 1
ATOM 1412 N N . PRO A 1 134 ? -14.998 20.328 26.108 1.00 50.88 134 PRO A N 1
ATOM 1413 C CA . PRO A 1 134 ? -14.099 19.167 25.997 1.00 49.97 134 PRO A CA 1
ATOM 1414 C C . PRO A 1 134 ? -14.701 17.939 26.661 1.00 49.51 134 PRO A C 1
ATOM 1415 O O . PRO A 1 134 ? -15.073 17.963 27.837 1.00 48.48 134 PRO A O 1
ATOM 1426 N N . GLN A 1 135 ? -14.807 16.859 25.887 1.00 48.59 135 GLN A N 1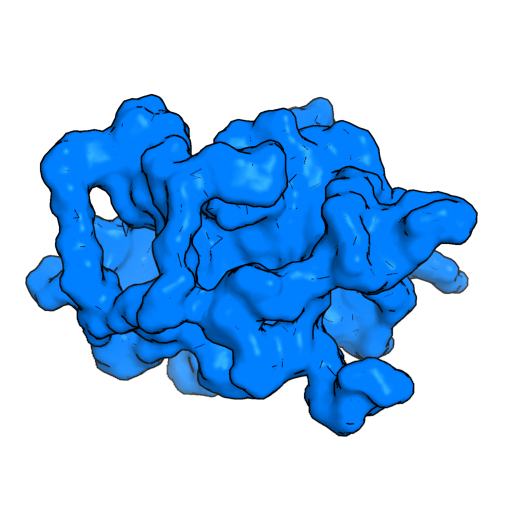
ATOM 1427 C CA . GLN A 1 135 ? -15.243 15.573 26.416 1.00 51.94 135 GLN A CA 1
ATOM 1428 C C . GLN A 1 135 ? -14.059 14.742 26.896 1.00 47.43 135 GLN A C 1
ATOM 1429 O O . GLN A 1 135 ? -14.115 14.145 27.977 1.00 42.78 135 GLN A O 1
ATOM 1443 N N . ASN A 1 136 ? -12.976 14.706 26.122 1.00 44.46 136 ASN A N 1
ATOM 1444 C CA . ASN A 1 136 ? -11.816 13.919 26.531 1.00 42.42 136 ASN A CA 1
ATOM 1445 C C . ASN A 1 136 ? -10.585 14.394 25.775 1.00 39.35 136 ASN A C 1
ATOM 1446 O O . ASN A 1 136 ? -10.684 15.134 24.796 1.00 42.21 136 ASN A O 1
ATOM 1457 N N . SER A 1 137 ? -9.416 13.951 26.242 1.00 36.60 137 SER A N 1
ATOM 1458 C CA . SER A 1 137 ? -8.154 14.206 25.561 1.00 39.16 137 SER A CA 1
ATOM 1459 C C . SER A 1 137 ? -7.344 12.920 25.473 1.00 38.58 137 SER A C 1
ATOM 1460 O O . SER A 1 137 ? -7.396 12.071 26.369 1.00 38.23 137 SER A O 1
ATOM 1468 N N . ARG A 1 138 ? -6.591 12.785 24.382 1.00 40.93 138 ARG A N 1
ATOM 1469 C CA . ARG A 1 138 ? -5.724 11.632 24.200 1.00 37.12 138 ARG A CA 1
ATOM 1470 C C . ARG A 1 138 ? -4.461 12.059 23.469 1.00 40.25 138 ARG A C 1
ATOM 1471 O O . ARG A 1 138 ? -4.373 13.161 22.920 1.00 39.99 138 ARG A O 1
ATOM 1492 N N . LEU A 1 139 ? -3.477 11.166 23.479 1.00 36.77 139 LEU A N 1
ATOM 1493 C CA . LEU A 1 139 ? -2.251 11.341 22.720 1.00 36.89 139 LEU A CA 1
ATOM 1494 C C . LEU A 1 139 ? -2.315 10.513 21.443 1.00 39.18 139 LEU A C 1
ATOM 1495 O O . LEU A 1 139 ? -2.921 9.439 21.405 1.00 36.90 139 LEU A O 1
ATOM 1511 N N . VAL A 1 140 ? -1.654 11.015 20.405 1.00 40.41 140 VAL A N 1
ATOM 1512 C CA . VAL A 1 140 ? -1.684 10.427 19.073 1.00 36.45 140 VAL A CA 1
ATOM 1513 C C . VAL A 1 140 ? -0.281 10.518 18.491 1.00 38.15 140 VAL A C 1
ATOM 1514 O O . VAL A 1 140 ? 0.370 11.561 18.593 1.00 40.76 140 VAL A O 1
ATOM 1527 N N . ARG A 1 141 ? 0.192 9.430 17.893 1.00 42.47 141 ARG A N 1
ATOM 1528 C CA . ARG A 1 141 ? 1.494 9.436 17.237 1.00 37.85 141 ARG A CA 1
ATOM 1529 C C . ARG A 1 141 ? 1.328 9.977 15.821 1.00 40.43 141 ARG A C 1
ATOM 1530 O O . ARG A 1 141 ? 0.606 9.391 15.007 1.00 40.51 141 ARG A O 1
ATOM 1551 N N . ALA A 1 142 ? 1.983 11.098 15.533 1.00 38.90 142 ALA A N 1
ATOM 1552 C CA . ALA A 1 142 ? 1.860 11.753 14.240 1.00 42.50 142 ALA A CA 1
ATOM 1553 C C . ALA A 1 142 ? 2.911 11.220 13.275 1.00 46.09 142 ALA A C 1
ATOM 1554 O O . ALA A 1 142 ? 4.070 11.014 13.649 1.00 45.00 142 ALA A O 1
ATOM 1561 N N . GLU A 1 143 ? 2.492 10.994 12.033 1.00 47.76 143 GLU A N 1
ATOM 1562 C CA . GLU A 1 143 ? 3.359 10.519 10.967 1.00 49.20 143 GLU A CA 1
ATOM 1563 C C . GLU A 1 143 ? 3.336 11.528 9.827 1.00 53.51 143 GLU A C 1
ATOM 1564 O O . GLU A 1 143 ? 2.350 12.243 9.629 1.00 52.70 143 GLU A O 1
ATOM 1576 N N . ALA A 1 144 ? 4.437 11.583 9.079 1.00 57.33 144 ALA A N 1
ATOM 1577 C CA . ALA A 1 144 ? 4.592 12.586 8.035 1.00 56.69 144 ALA A CA 1
ATOM 1578 C C . ALA A 1 144 ? 4.045 12.116 6.693 1.00 60.63 144 ALA A C 1
ATOM 1579 O O . ALA A 1 144 ? 3.320 12.854 6.020 1.00 61.94 144 ALA A O 1
ATOM 1586 N N . ALA A 1 145 ? 4.387 10.894 6.289 1.00 69.14 145 ALA A N 1
ATOM 1587 C CA . ALA A 1 145 ? 4.085 10.453 4.936 1.00 81.41 145 ALA A CA 1
ATOM 1588 C C . ALA A 1 145 ? 2.645 9.992 4.766 1.00 77.33 145 ALA A C 1
ATOM 1589 O O . ALA A 1 145 ? 2.170 9.914 3.629 1.00 86.46 145 ALA A O 1
ATOM 1596 N N . ARG A 1 146 ? 1.939 9.695 5.853 1.00 70.43 146 ARG A N 1
ATOM 1597 C CA . ARG A 1 146 ? 0.622 9.087 5.747 1.00 76.17 146 ARG A CA 1
ATOM 1598 C C . ARG A 1 146 ? -0.249 9.550 6.907 1.00 64.48 146 ARG A C 1
ATOM 1599 O O . ARG A 1 146 ? 0.176 10.330 7.763 1.00 60.81 146 ARG A O 1
ATOM 1620 N N . GLY A 1 147 ? -1.484 9.053 6.923 1.00 61.63 147 GLY A N 1
ATOM 1621 C CA . GLY A 1 147 ? -2.433 9.379 7.966 1.00 52.22 147 GLY A CA 1
ATOM 1622 C C . GLY A 1 147 ? -2.818 8.174 8.796 1.00 46.20 147 GLY A C 1
ATOM 1623 O O . GLY A 1 147 ? -2.013 7.256 8.975 1.00 56.03 147 GLY A O 1
ATOM 1627 N N . GLY A 1 148 ? -4.049 8.157 9.300 1.00 44.12 148 GLY A N 1
ATOM 1628 C CA . GLY A 1 148 ? -4.470 7.111 10.211 1.00 42.97 148 GLY A CA 1
ATOM 1629 C C . GLY A 1 148 ? -3.640 7.117 11.477 1.00 42.61 148 GLY A C 1
ATOM 1630 O O . GLY A 1 148 ? -3.161 6.075 11.933 1.00 45.37 148 GLY A O 1
ATOM 1634 N N . TRP A 1 149 ? -3.461 8.298 12.051 1.00 43.06 149 TRP A N 1
ATOM 1635 C CA . TRP A 1 149 ? -2.597 8.440 13.214 1.00 44.51 149 TRP A CA 1
ATOM 1636 C C . TRP A 1 149 ? -3.175 7.681 14.401 1.00 47.74 149 TRP A C 1
ATOM 1637 O O . TRP A 1 149 ? -4.335 7.876 14.777 1.00 44.78 149 TRP A O 1
ATOM 1658 N N . GLN A 1 150 ? -2.352 6.819 14.993 1.00 49.47 150 GLN A N 1
ATOM 1659 C CA . GLN A 1 150 ? -2.812 5.921 16.040 1.00 47.45 150 GLN A CA 1
ATOM 1660 C C . GLN A 1 150 ? -2.789 6.595 17.404 1.00 42.16 150 GLN A C 1
ATOM 1661 O O . GLN A 1 150 ? -1.840 7.304 17.750 1.00 40.40 150 GLN A O 1
ATOM 1675 N N . THR A 1 151 ? -3.844 6.355 18.180 1.00 43.81 151 THR A N 1
ATOM 1676 C CA . THR A 1 151 ? -3.909 6.849 19.548 1.00 40.05 151 THR A CA 1
ATOM 1677 C C . THR A 1 151 ? -2.857 6.148 20.395 1.00 40.35 151 THR A C 1
ATOM 1678 O O . THR A 1 151 ? -2.710 4.924 20.331 1.00 38.72 151 THR A O 1
ATOM 1689 N N . VAL A 1 152 ? -2.124 6.925 21.194 1.00 40.31 152 VAL A N 1
ATOM 1690 C CA . VAL A 1 152 ? -1.130 6.334 22.077 1.00 37.18 152 VAL A CA 1
ATOM 1691 C C . VAL A 1 152 ? -1.832 5.451 23.095 1.00 36.82 152 VAL A C 1
ATOM 1692 O O . VAL A 1 152 ? -2.742 5.891 23.808 1.00 39.25 152 VAL A O 1
ATOM 1705 N N . SER A 1 153 ? -1.405 4.196 23.171 1.00 39.76 153 SER A N 1
ATOM 1706 C CA . SER A 1 153 ? -2.083 3.207 23.996 1.00 43.05 153 SER A CA 1
ATOM 1707 C C . SER A 1 153 ? -2.216 3.682 25.438 1.00 39.23 153 SER A C 1
ATOM 1708 O O . SER A 1 153 ? -1.233 4.069 26.075 1.00 40.90 153 SER A O 1
ATOM 1716 N N . GLY A 1 154 ? -3.452 3.670 25.939 1.00 38.45 154 GLY A N 1
ATOM 1717 C CA . GLY A 1 154 ? -3.739 4.020 27.315 1.00 36.90 154 GLY A CA 1
ATOM 1718 C C . GLY A 1 154 ? -3.724 5.498 27.638 1.00 38.78 154 GLY A C 1
ATOM 1719 O O . GLY A 1 154 ? -3.733 5.851 28.827 1.00 39.72 154 GLY A O 1
ATOM 1723 N N . SER A 1 155 ? -3.728 6.370 26.634 1.00 37.09 155 SER A N 1
ATOM 1724 C CA . SER A 1 155 ? -3.517 7.795 26.839 1.00 36.69 155 SER A CA 1
ATOM 1725 C C . SER A 1 155 ? -4.805 8.603 26.922 1.00 38.98 155 SER A C 1
ATOM 1726 O O . SER A 1 155 ? -4.737 9.826 27.077 1.00 40.34 155 SER A O 1
ATOM 1734 N N . ARG A 1 156 ? -5.968 7.967 26.825 1.00 40.74 156 ARG A N 1
ATOM 1735 C CA . ARG A 1 156 ? -7.218 8.706 26.928 1.00 40.14 156 ARG A CA 1
ATOM 1736 C C . ARG A 1 156 ? -7.500 9.101 28.374 1.00 38.34 156 ARG A C 1
ATOM 1737 O O . ARG A 1 156 ? -7.341 8.297 29.297 1.00 40.94 156 ARG A O 1
ATOM 1758 N N . ARG A 1 157 ? -7.933 10.347 28.563 1.00 39.32 157 ARG A N 1
ATOM 1759 C CA . ARG A 1 157 ? -8.354 10.849 29.864 1.00 41.39 157 ARG A CA 1
ATOM 1760 C C . ARG A 1 157 ? -9.565 11.748 29.672 1.00 42.54 157 ARG A C 1
ATOM 1761 O O . ARG A 1 157 ? -9.644 12.479 28.680 1.00 41.43 157 ARG A O 1
ATOM 1782 N N . ASN A 1 158 ? -10.505 11.700 30.616 1.00 42.05 158 ASN A N 1
ATOM 1783 C CA . ASN A 1 158 ? -11.656 12.589 30.533 1.00 42.33 158 ASN A CA 1
ATOM 1784 C C . ASN A 1 158 ? -11.203 14.034 30.736 1.00 40.27 158 ASN A C 1
ATOM 1785 O O . ASN A 1 158 ? -10.059 14.310 31.112 1.00 40.34 158 ASN A O 1
ATOM 1796 N N . ALA A 1 159 ? -12.117 14.969 30.470 1.00 41.68 159 ALA A N 1
ATOM 1797 C CA . ALA A 1 159 ? -11.758 16.382 30.505 1.00 43.79 159 ALA A CA 1
ATOM 1798 C C . ALA A 1 159 ? -11.512 16.888 31.919 1.00 45.27 159 ALA A C 1
ATOM 1799 O O . ALA A 1 159 ? -10.852 17.919 32.087 1.00 41.40 159 ALA A O 1
ATOM 1806 N N . ALA A 1 160 ? -12.033 16.195 32.931 1.00 41.88 160 ALA A N 1
ATOM 1807 C CA . ALA A 1 160 ? -11.802 16.570 34.319 1.00 41.12 160 ALA A CA 1
ATOM 1808 C C . ALA A 1 160 ? -10.411 16.190 34.811 1.00 42.74 160 ALA A C 1
ATOM 1809 O O . ALA A 1 160 ? -10.001 16.651 35.881 1.00 43.79 160 ALA A O 1
ATOM 1816 N N . TYR A 1 161 ? -9.673 15.386 34.051 1.00 40.99 161 TYR A N 1
ATOM 1817 C CA . TYR A 1 161 ? -8.386 14.869 34.500 1.00 42.77 161 TYR A CA 1
ATOM 1818 C C . TYR A 1 161 ? -7.440 15.987 34.916 1.00 44.30 161 TYR A C 1
ATOM 1819 O O . TYR A 1 161 ? -7.301 16.996 34.222 1.00 45.32 161 TYR A O 1
ATOM 1837 N N . GLN A 1 162 ? -6.792 15.791 36.068 1.00 40.82 162 GLN A N 1
ATOM 1838 C CA . GLN A 1 162 ? -5.800 16.727 36.603 1.00 39.99 162 GLN A CA 1
ATOM 1839 C C . GLN A 1 162 ? -6.393 18.125 36.773 1.00 48.61 162 GLN A C 1
ATOM 1840 O O . GLN A 1 162 ? -5.839 19.125 36.313 1.00 44.75 162 GLN A O 1
ATOM 1854 N N . ASP A 1 163 ? -7.534 18.186 37.458 1.00 51.62 163 ASP A N 1
ATOM 1855 C CA . ASP A 1 163 ? -8.240 19.442 37.696 1.00 49.71 163 ASP A CA 1
ATOM 1856 C C . ASP A 1 163 ? -8.537 20.168 36.391 1.00 44.33 163 ASP A C 1
ATOM 1857 O O . ASP A 1 163 ? -8.545 21.400 36.335 1.00 47.62 163 ASP A O 1
ATOM 1866 N N . GLY A 1 164 ? -8.779 19.404 35.329 1.00 41.82 164 GLY A N 1
ATOM 1867 C CA . GLY A 1 164 ? -9.141 19.995 34.060 1.00 43.57 164 GLY A CA 1
ATOM 1868 C C . GLY A 1 164 ? -8.057 20.818 33.412 1.00 39.64 164 GLY A C 1
ATOM 1869 O O . GLY A 1 164 ? -8.363 21.682 32.588 1.00 44.21 164 GLY A O 1
ATOM 1873 N N . ARG A 1 165 ? -6.793 20.561 33.748 1.00 45.13 165 ARG A N 1
ATOM 1874 C CA . ARG A 1 165 ? -5.665 21.343 33.260 1.00 42.52 165 ARG A CA 1
ATOM 1875 C C . ARG A 1 165 ? -4.714 20.504 32.414 1.00 41.81 165 ARG A C 1
ATOM 1876 O O . ARG A 1 165 ? 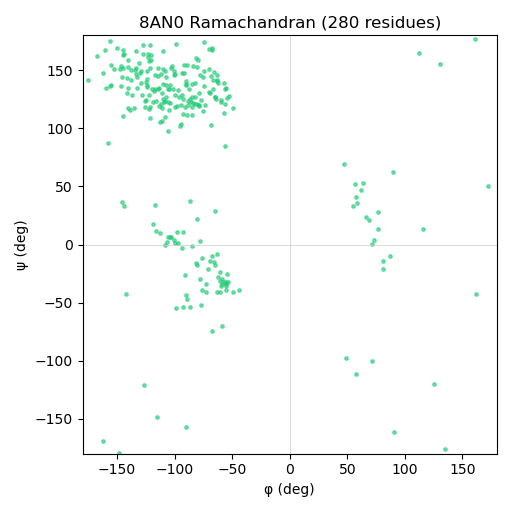-3.500 20.719 32.436 1.00 40.02 165 ARG A O 1
ATOM 1897 N N . GLN A 1 166 ? -5.249 19.539 31.666 1.00 40.01 166 GLN A N 1
ATOM 1898 C CA . GLN A 1 166 ? -4.417 18.722 30.792 1.00 39.98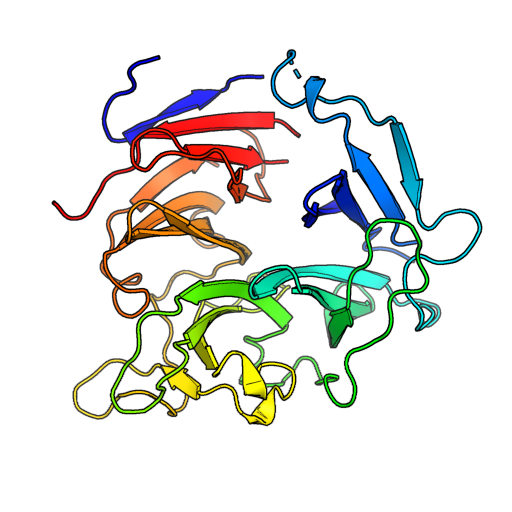 166 GLN A CA 1
ATOM 1899 C C . GLN A 1 166 ? -5.182 18.353 29.527 1.00 40.09 166 GLN A C 1
ATOM 1900 O O . GLN A 1 166 ? -5.042 17.244 29.000 1.00 40.27 166 GLN A O 1
ATOM 1914 N N . THR A 1 167 ? -6.006 19.275 29.030 1.00 42.69 167 THR A N 1
ATOM 1915 C CA . THR A 1 167 ? -6.646 19.120 27.730 1.00 42.02 167 THR A CA 1
ATOM 1916 C C . THR A 1 167 ? -5.942 19.925 26.643 1.00 41.93 167 THR A C 1
ATOM 1917 O O . THR A 1 167 ? -6.423 19.971 25.508 1.00 44.36 167 THR A O 1
ATOM 1928 N N . GLN A 1 168 ? -4.830 20.573 26.971 1.00 40.77 168 GLN A N 1
ATOM 1929 C CA . GLN A 1 168 ? -4.037 21.321 26.006 1.00 39.75 168 GLN A CA 1
ATOM 1930 C C . GLN A 1 168 ? -2.623 21.362 26.558 1.00 41.73 168 GLN A C 1
ATOM 1931 O O . GLN A 1 168 ? -2.438 21.549 27.761 1.00 39.77 168 GLN A O 1
ATOM 1945 N N . ILE A 1 169 ? -1.632 21.151 25.697 1.00 38.02 169 ILE A N 1
ATOM 1946 C CA . ILE A 1 169 ? -0.263 20.973 26.160 1.00 40.01 169 ILE A CA 1
ATOM 1947 C C . ILE A 1 169 ? 0.727 21.473 25.116 1.00 40.64 169 ILE A C 1
ATOM 1948 O O . ILE A 1 169 ? 0.374 21.796 23.983 1.00 40.84 169 ILE A O 1
ATOM 1964 N N . SER A 1 170 ? 1.982 21.564 25.542 1.00 42.28 170 SER A N 1
ATOM 1965 C CA . SER A 1 170 ? 3.142 21.684 24.671 1.00 38.34 170 SER A CA 1
ATOM 1966 C C . SER A 1 170 ? 4.299 21.077 25.451 1.00 37.60 170 SER A C 1
ATOM 1967 O O . SER A 1 170 ? 4.290 21.087 26.685 1.00 39.48 170 SER A O 1
ATOM 1975 N N . GLY A 1 171 ? 5.277 20.519 24.745 1.00 45.88 171 GLY A N 1
ATOM 1976 C CA . GLY A 1 171 ? 6.375 19.858 25.428 1.00 42.08 171 GLY A CA 1
ATOM 1977 C C . GLY A 1 171 ? 7.644 19.816 24.606 1.00 39.01 171 GLY A C 1
ATOM 1978 O O . GLY A 1 171 ? 7.617 19.860 23.372 1.00 43.44 171 GLY A O 1
ATOM 1982 N N . TYR A 1 172 ? 8.768 19.721 25.319 1.00 41.41 172 TYR A N 1
ATOM 1983 C CA . TYR A 1 172 ? 10.078 19.633 24.683 1.00 40.86 172 TYR A CA 1
ATOM 1984 C C . TYR A 1 172 ? 10.995 18.756 25.525 1.00 38.90 172 TYR A C 1
ATOM 1985 O O . TYR A 1 172 ? 10.833 18.652 26.744 1.00 38.43 172 TYR A O 1
ATOM 2003 N N . TYR A 1 173 ? 11.980 18.151 24.861 1.00 41.85 173 TYR A N 1
ATOM 2004 C CA . TYR A 1 173 ? 12.891 17.190 25.473 1.00 39.50 173 TYR A CA 1
ATOM 2005 C C . TYR A 1 173 ? 14.247 17.840 25.721 1.00 44.19 173 TYR A C 1
ATOM 2006 O O . TYR A 1 173 ? 14.891 18.320 24.783 1.00 44.05 173 TYR A O 1
ATOM 2024 N N . ASP A 1 174 ? 14.678 17.842 26.982 1.00 44.98 174 ASP A N 1
ATOM 2025 C CA . ASP A 1 174 ? 16.000 18.300 27.393 1.00 44.37 174 ASP A CA 1
ATOM 2026 C C . ASP A 1 174 ? 16.792 17.083 27.851 1.00 44.28 174 ASP A C 1
ATOM 2027 O O . ASP A 1 174 ? 16.505 16.539 28.931 1.00 42.90 174 ASP A O 1
ATOM 2036 N N . PRO A 1 175 ? 17.771 16.601 27.079 1.00 41.71 175 PRO A N 1
ATOM 2037 C CA . PRO A 1 175 ? 18.443 15.345 27.437 1.00 45.35 175 PRO A CA 1
ATOM 2038 C C . PRO A 1 175 ? 19.473 15.475 28.547 1.00 43.77 175 PRO A C 1
ATOM 2039 O O . PRO A 1 175 ? 20.127 14.478 28.877 1.00 42.74 175 PRO A O 1
ATOM 2050 N N . VAL A 1 176 ? 19.638 16.656 29.131 1.00 44.27 176 VAL A N 1
ATOM 2051 C CA . VAL A 1 176 ? 20.632 16.862 30.181 1.00 43.96 176 VAL A CA 1
ATOM 2052 C C . VAL A 1 176 ? 20.310 15.931 31.343 1.00 43.25 176 VAL A C 1
ATOM 2053 O O . VAL A 1 176 ? 19.195 15.985 31.881 1.00 42.92 176 VAL A O 1
ATOM 2066 N N . PRO A 1 177 ? 21.235 15.067 31.761 1.00 47.62 177 PRO A N 1
ATOM 2067 C CA . PRO A 1 177 ? 20.946 14.172 32.890 1.00 43.64 177 PRO A CA 1
ATOM 2068 C C . PRO A 1 177 ? 20.759 14.927 34.200 1.00 44.53 177 PRO A C 1
ATOM 2069 O O . PRO A 1 177 ? 21.366 15.972 34.436 1.00 49.28 177 PRO A O 1
ATOM 2080 N N . THR A 1 178 ? 19.922 14.381 35.062 1.00 46.12 178 THR A N 1
ATOM 2081 C CA . THR A 1 178 ? 19.765 14.806 36.444 1.00 41.55 178 THR A CA 1
ATOM 2082 C C . THR A 1 178 ? 19.773 13.572 37.320 1.00 41.67 178 THR A C 1
ATOM 2083 O O . THR A 1 178 ? 19.659 12.440 36.839 1.00 42.82 178 THR A O 1
ATOM 2094 N N . PRO A 1 179 ? 19.914 13.753 38.642 1.00 42.65 179 PRO A N 1
ATOM 2095 C CA . PRO A 1 179 ? 19.944 12.571 39.528 1.00 41.93 179 PRO A CA 1
ATOM 2096 C C . PRO A 1 179 ? 18.811 11.593 39.272 1.00 42.32 179 PRO A C 1
ATOM 2097 O O . PRO A 1 179 ? 19.032 10.376 39.279 1.00 50.60 179 PRO A O 1
ATOM 2108 N N . ASP A 1 180 ? 17.600 12.099 39.028 1.00 50.97 180 ASP A N 1
ATOM 2109 C CA . ASP A 1 180 ? 16.445 11.234 38.840 1.00 47.52 180 ASP A CA 1
ATOM 2110 C C . ASP A 1 180 ? 16.346 10.675 37.426 1.00 44.71 180 ASP A C 1
ATOM 2111 O O . ASP A 1 180 ? 15.595 9.717 37.210 1.00 55.02 180 ASP A O 1
ATOM 2120 N N . SER A 1 181 ? 17.069 11.250 36.461 1.00 44.47 181 SER A N 1
ATOM 2121 C CA . SER A 1 181 ? 17.003 10.728 35.104 1.00 46.59 181 SER A CA 1
ATOM 2122 C C . SER A 1 181 ? 18.329 10.816 34.363 1.00 46.98 181 SER A C 1
ATOM 2123 O O . SER A 1 181 ? 18.763 11.918 34.004 1.00 43.45 181 SER A O 1
ATOM 2131 N N . PRO A 1 182 ? 18.989 9.684 34.087 1.00 45.54 182 PRO A N 1
ATOM 2132 C CA . PRO A 1 182 ? 20.186 9.729 33.231 1.00 47.03 182 PRO A CA 1
ATOM 2133 C C . PRO A 1 182 ? 19.886 10.143 31.806 1.00 48.56 182 PRO A C 1
ATOM 2134 O O . PRO A 1 182 ? 20.823 10.482 31.069 1.00 50.60 182 PRO A O 1
ATOM 2145 N N . THR A 1 183 ? 18.618 10.122 31.398 1.00 45.56 183 THR A N 1
ATOM 2146 C CA . THR A 1 183 ? 18.226 10.366 30.019 1.00 45.16 183 THR A CA 1
ATOM 2147 C C . THR A 1 183 ? 17.570 11.723 29.813 1.00 45.59 183 THR A C 1
ATOM 2148 O O . THR A 1 183 ? 17.132 12.020 28.696 1.00 45.81 183 THR A O 1
ATOM 2159 N N . GLY A 1 184 ? 17.469 12.543 30.848 1.00 43.30 184 GLY A N 1
ATOM 2160 C CA . GLY A 1 184 ? 16.856 13.843 30.704 1.00 45.70 184 GLY A CA 1
ATOM 2161 C C . GLY A 1 184 ? 15.365 13.822 30.966 1.00 41.36 184 GLY A C 1
ATOM 2162 O O . GLY A 1 184 ? 14.811 12.900 31.572 1.00 41.75 184 GLY A O 1
ATOM 2166 N N . TRP A 1 185 ? 14.702 14.873 30.484 1.00 42.56 185 TRP A N 1
ATOM 2167 C CA . TRP A 1 185 ? 13.313 15.111 30.833 1.00 42.45 185 TRP A CA 1
ATOM 2168 C C . TRP A 1 185 ? 12.577 15.751 29.669 1.00 37.35 185 TRP A C 1
ATOM 2169 O O . TRP A 1 185 ? 13.088 16.669 29.028 1.00 43.11 185 TRP A O 1
ATOM 2190 N N . VAL A 1 186 ? 11.375 15.260 29.405 1.00 40.00 186 VAL A N 1
ATOM 2191 C CA . VAL A 1 186 ? 10.402 15.947 28.573 1.00 41.23 186 VAL A CA 1
ATOM 2192 C C . VAL A 1 186 ? 9.606 16.840 29.517 1.00 39.27 186 VAL A C 1
ATOM 2193 O O . VAL A 1 186 ? 8.884 16.346 30.388 1.00 39.64 186 VAL A O 1
ATOM 2206 N N . TYR A 1 187 ? 9.781 18.149 29.381 1.00 40.80 187 TYR A N 1
ATOM 2207 C CA . TYR A 1 187 ? 8.997 19.118 30.128 1.00 41.06 187 TYR A CA 1
ATOM 2208 C C . TYR A 1 187 ? 7.754 19.459 29.321 1.00 39.87 187 TYR A C 1
ATOM 2209 O O . TYR A 1 187 ? 7.819 19.623 28.097 1.00 43.64 187 TYR A O 1
ATOM 2227 N N . ILE A 1 188 ? 6.618 19.544 30.013 1.00 42.31 188 ILE A N 1
ATOM 2228 C CA . ILE A 1 188 ? 5.310 19.666 29.381 1.00 38.49 188 ILE A CA 1
ATOM 2229 C C . ILE A 1 188 ? 4.526 20.736 30.128 1.00 36.96 188 ILE A C 1
ATOM 2230 O O . ILE A 1 188 ? 4.249 20.582 31.320 1.00 38.38 188 ILE A O 1
ATOM 2246 N N . VAL A 1 189 ? 4.168 21.810 29.451 1.00 38.48 189 VAL A N 1
ATOM 2247 C CA . VAL A 1 189 ? 3.216 22.771 30.000 1.00 40.32 189 VAL A CA 1
ATOM 2248 C C . VAL A 1 189 ? 1.823 22.341 29.569 1.00 35.99 189 VAL A C 1
ATOM 2249 O O . VAL A 1 189 ? 1.622 21.887 28.435 1.00 36.84 189 VAL A O 1
ATOM 2262 N N . ALA A 1 190 ? 0.856 22.476 30.474 1.00 35.34 190 ALA A N 1
ATOM 2263 C CA . ALA A 1 190 ? -0.503 22.023 30.223 1.00 42.22 190 ALA A CA 1
ATOM 2264 C C . ALA A 1 190 ? -1.502 23.020 30.789 1.00 41.30 190 ALA A C 1
ATOM 2265 O O . ALA A 1 190 ? -1.207 23.758 31.732 1.00 38.44 190 ALA A O 1
ATOM 2272 N N . ASP A 1 191 ? -2.683 23.049 30.184 1.00 41.36 191 ASP A N 1
ATOM 2273 C CA . ASP A 1 191 ? -3.804 23.825 30.696 1.00 42.43 191 ASP A CA 1
ATOM 2274 C C . ASP A 1 191 ? -5.082 23.304 30.046 1.00 43.15 191 ASP A C 1
ATOM 2275 O O . ASP A 1 191 ? -5.080 22.266 29.371 1.00 42.96 191 ASP A O 1
ATOM 2284 N N . SER A 1 192 ? -6.171 24.046 30.231 1.00 42.05 192 SER A N 1
ATOM 2285 C CA . SER A 1 192 ? -7.471 23.659 29.702 1.00 42.36 192 SER A CA 1
ATOM 2286 C C . SER A 1 192 ? -7.659 24.175 28.281 1.00 49.27 192 SER A C 1
ATOM 2287 O O . SER A 1 192 ? -7.396 25.350 27.997 1.00 49.03 192 SER A O 1
ATOM 2295 N N . PHE A 1 193 ? -8.145 23.294 27.405 1.00 48.88 193 PHE A N 1
ATOM 2296 C CA . PHE A 1 193 ? -8.477 23.679 26.040 1.00 43.26 193 PHE A CA 1
ATOM 2297 C C . PHE A 1 193 ? -9.433 24.858 25.999 1.00 42.44 193 PHE A C 1
ATOM 2298 O O . PHE A 1 193 ? -9.463 25.602 25.013 1.00 43.27 193 PHE A O 1
ATOM 2315 N N . THR A 1 194 ? -10.225 25.047 27.049 1.00 47.74 194 THR A N 1
ATOM 2316 C CA . THR A 1 194 ? -11.244 26.087 27.046 1.00 52.69 194 THR A CA 1
ATOM 2317 C C . THR A 1 194 ? -10.711 27.452 27.455 1.00 48.21 194 THR A C 1
ATOM 2318 O O . THR A 1 194 ? -11.482 28.417 27.463 1.00 49.52 194 THR A O 1
ATOM 2329 N N . ARG A 1 195 ? -9.425 27.556 27.787 1.00 48.76 195 ARG A N 1
ATOM 2330 C CA . ARG A 1 195 ? -8.763 28.810 28.132 1.00 48.99 195 ARG A CA 1
ATOM 2331 C C . ARG A 1 195 ? -9.236 29.388 29.459 1.00 52.33 195 ARG A C 1
ATOM 2332 O O . ARG A 1 195 ? -9.084 30.591 29.697 1.00 55.28 195 ARG A O 1
ATOM 2353 N N . GLY A 1 196 ? -9.806 28.563 30.333 1.00 52.60 196 GLY A N 1
ATOM 2354 C CA . GLY A 1 196 ? -10.303 29.008 31.615 1.00 46.88 196 GLY A CA 1
ATOM 2355 C C . GLY A 1 196 ? -9.434 28.659 32.801 1.00 43.95 196 GLY A C 1
ATOM 2356 O O . GLY A 1 196 ? -9.845 28.900 33.943 1.00 43.17 196 GLY A O 1
ATOM 2360 N N . GLU A 1 197 ? -8.250 28.106 32.575 1.00 48.12 197 GLU A N 1
ATOM 2361 C CA . GLU A 1 197 ? -7.368 27.671 33.643 1.00 50.24 197 GLU A CA 1
ATOM 2362 C C . GLU A 1 197 ? -5.952 28.149 33.374 1.00 45.80 197 GLU A C 1
ATOM 2363 O O . GLU A 1 197 ? -5.554 28.312 32.216 1.00 44.65 197 GLU A O 1
ATOM 2375 N N . PRO A 1 198 ? -5.163 28.361 34.426 1.00 47.23 198 PRO A N 1
ATOM 2376 C CA . PRO A 1 198 ? -3.747 28.693 34.232 1.00 48.44 198 PRO A CA 1
ATOM 2377 C C . PRO A 1 198 ? -2.957 27.465 33.812 1.00 46.22 198 PRO A C 1
ATOM 2378 O O . PRO A 1 198 ? -3.463 26.340 33.771 1.00 43.59 198 PRO A O 1
ATOM 2389 N N . ALA A 1 199 ? -1.685 27.691 33.504 1.00 41.63 199 ALA A N 1
ATOM 2390 C CA . ALA A 1 199 ? -0.812 26.629 33.032 1.00 41.96 199 ALA A CA 1
ATOM 2391 C C . ALA A 1 199 ? -0.049 25.996 34.189 1.00 44.54 199 ALA A C 1
ATOM 2392 O O . ALA A 1 199 ? 0.298 26.656 35.172 1.00 44.81 199 ALA A O 1
ATOM 2399 N N . VAL A 1 200 ? 0.210 24.696 34.054 1.00 42.03 200 VAL A N 1
ATOM 2400 C CA . VAL A 1 200 ? 0.971 23.923 35.023 1.00 41.72 200 VAL A CA 1
ATOM 2401 C C . VAL A 1 200 ? 2.081 23.195 34.279 1.00 42.50 200 VAL A C 1
ATOM 2402 O O . VAL A 1 200 ? 2.050 23.050 33.055 1.00 37.31 200 VAL A O 1
ATOM 2415 N N . LEU A 1 201 ? 3.060 22.716 35.041 1.00 48.54 201 LEU A N 1
ATOM 2416 C CA . LEU A 1 201 ? 4.250 22.083 34.490 1.00 43.28 201 LEU A CA 1
ATOM 2417 C C . LEU A 1 201 ? 4.343 20.637 34.951 1.00 40.25 201 LEU A C 1
ATOM 2418 O O . LEU A 1 201 ? 4.200 20.346 36.144 1.00 40.89 201 LEU A O 1
ATOM 2434 N N . TYR A 1 202 ? 4.592 19.742 34.004 1.00 39.00 202 TYR A N 1
ATOM 2435 C CA . TYR A 1 202 ? 4.877 18.345 34.268 1.00 40.07 202 TYR A CA 1
ATOM 2436 C C . TYR A 1 202 ? 6.228 17.999 33.656 1.00 37.78 202 TYR A C 1
ATOM 2437 O O . TYR A 1 202 ? 6.747 18.714 32.794 1.00 35.44 202 TYR A O 1
ATOM 2455 N N . ARG A 1 203 ? 6.782 16.874 34.090 1.00 38.68 203 ARG A N 1
ATOM 2456 C 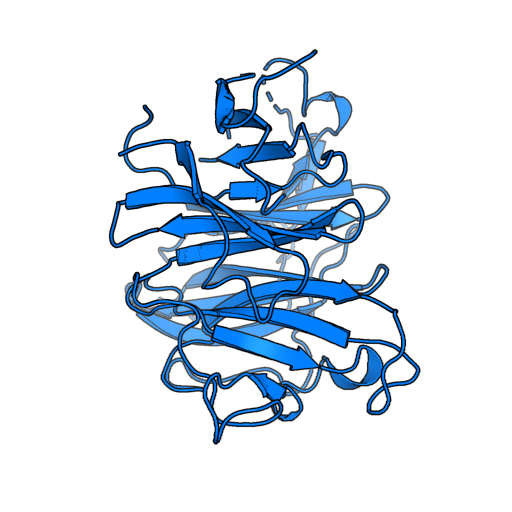CA . ARG A 1 203 ? 7.958 16.307 33.453 1.00 42.02 203 ARG A CA 1
ATOM 2457 C C . ARG A 1 203 ? 7.774 14.802 33.355 1.00 39.97 203 ARG A C 1
ATOM 2458 O O . ARG A 1 203 ? 7.094 14.186 34.180 1.00 38.40 203 ARG A O 1
ATOM 2479 N N . ALA A 1 204 ? 8.381 14.218 32.332 1.00 40.92 204 ALA A N 1
ATOM 2480 C CA . ALA A 1 204 ? 8.361 12.774 32.158 1.00 44.24 204 ALA A CA 1
ATOM 2481 C C . ALA A 1 204 ? 9.692 12.364 31.552 1.00 42.73 204 ALA A C 1
ATOM 2482 O O . ALA A 1 204 ? 10.254 13.097 30.743 1.00 39.80 204 ALA A O 1
ATOM 2489 N N . THR A 1 205 ? 10.208 11.207 31.947 1.00 41.02 205 THR A N 1
ATOM 2490 C CA . THR A 1 205 ? 11.379 10.696 31.256 1.00 40.20 205 THR A CA 1
ATOM 2491 C C . THR A 1 205 ? 11.004 10.431 29.796 1.00 39.55 205 THR A C 1
ATOM 2492 O O . THR A 1 205 ? 9.862 10.076 29.496 1.00 40.17 205 THR A O 1
ATOM 2503 N N . PRO A 1 206 ? 11.938 10.626 28.859 1.00 40.37 206 PRO A N 1
ATOM 2504 C CA . PRO A 1 206 ? 11.608 10.303 27.457 1.00 39.25 206 PRO A CA 1
ATOM 2505 C C . PRO A 1 206 ? 11.126 8.874 27.308 1.00 40.48 206 PRO A C 1
ATOM 2506 O O . PRO A 1 206 ? 10.243 8.598 26.482 1.00 37.79 206 PRO A O 1
ATOM 2517 N N . GLU A 1 207 ? 11.669 7.964 28.123 1.00 39.73 207 GLU A N 1
ATOM 2518 C CA . GLU A 1 207 ? 11.244 6.573 28.083 1.00 40.43 207 GLU A CA 1
ATOM 2519 C C . GLU A 1 207 ? 9.763 6.426 28.414 1.00 39.54 207 GLU A C 1
ATOM 2520 O O . GLU A 1 207 ? 9.054 5.629 27.788 1.00 39.68 207 GLU A O 1
ATOM 2532 N N . SER A 1 208 ? 9.278 7.178 29.401 1.00 38.26 208 SER A N 1
ATOM 2533 C CA . SER A 1 208 ? 7.963 6.938 29.983 1.00 42.68 208 SER A CA 1
ATOM 2534 C C . SER A 1 208 ? 6.918 7.959 29.555 1.00 41.85 208 SER A C 1
ATOM 2535 O O . SER A 1 208 ? 5.787 7.916 30.051 1.00 36.62 208 SER A O 1
ATOM 2543 N N . PHE A 1 209 ? 7.258 8.855 28.627 1.00 39.61 209 PHE A N 1
ATOM 2544 C CA . PHE A 1 209 ? 6.353 9.944 28.283 1.00 38.41 209 PHE A CA 1
ATOM 2545 C C . PHE A 1 209 ? 4.978 9.441 27.859 1.00 37.00 209 PHE A C 1
ATOM 2546 O O . PHE A 1 209 ? 3.956 10.050 28.194 1.00 40.55 209 PHE A O 1
ATOM 2563 N N . THR A 1 210 ? 4.927 8.334 27.114 1.00 38.75 210 THR A N 1
ATOM 2564 C CA . THR A 1 210 ? 3.651 7.881 26.566 1.00 39.29 210 THR A CA 1
ATOM 2565 C C . THR A 1 210 ? 2.659 7.476 27.649 1.00 38.92 210 THR A C 1
ATOM 2566 O O . THR A 1 210 ? 1.462 7.372 27.368 1.00 38.40 210 THR A O 1
ATOM 2577 N N . ASP A 1 211 ? 3.128 7.231 28.869 1.00 36.46 211 ASP A N 1
ATOM 2578 C CA . ASP A 1 211 ? 2.260 6.888 29.995 1.00 36.05 211 ASP A CA 1
ATOM 2579 C C . ASP A 1 211 ? 1.960 8.178 30.744 1.00 39.26 211 ASP A C 1
ATOM 2580 O O . ASP A 1 211 ? 2.805 8.695 31.477 1.00 41.01 211 ASP A O 1
ATOM 2589 N N . ARG A 1 212 ? 0.750 8.708 30.553 1.00 37.85 212 ARG A N 1
ATOM 2590 C CA . ARG A 1 212 ? 0.389 9.966 31.196 1.00 38.60 212 ARG A CA 1
ATOM 2591 C C . ARG A 1 212 ? 0.451 9.855 32.713 1.00 40.71 212 ARG A C 1
ATOM 2592 O O . ARG A 1 212 ? 0.756 10.839 33.396 1.00 39.24 212 ARG A O 1
ATOM 2613 N N . SER A 1 213 ? 0.167 8.672 33.260 1.00 38.82 213 SER A N 1
ATOM 2614 C CA . SER A 1 213 ? 0.183 8.502 34.707 1.00 39.98 213 SER A CA 1
ATOM 2615 C C . SER A 1 213 ? 1.581 8.626 35.295 1.00 38.25 213 SER A C 1
ATOM 2616 O O . SER A 1 213 ? 1.715 8.682 36.521 1.00 44.29 213 SER A O 1
ATOM 2624 N N . ARG A 1 214 ? 2.615 8.662 34.460 1.00 40.23 214 ARG A N 1
ATOM 2625 C CA . ARG A 1 214 ? 3.988 8.797 34.920 1.00 42.82 214 ARG A CA 1
ATOM 2626 C C . ARG A 1 214 ? 4.502 10.224 34.806 1.00 40.24 214 ARG A C 1
ATOM 2627 O O . ARG A 1 214 ? 5.666 10.477 35.136 1.00 38.40 214 ARG A O 1
ATOM 2648 N N . TRP A 1 215 ? 3.668 11.160 34.351 1.00 38.28 215 TRP A N 1
ATOM 2649 C CA . TRP A 1 215 ? 4.056 12.564 34.332 1.00 43.40 215 TRP A CA 1
ATOM 2650 C C . TRP A 1 215 ? 4.128 13.089 35.761 1.00 40.48 215 TRP A C 1
ATOM 2651 O O . TRP A 1 215 ? 3.207 12.882 36.558 1.00 38.92 215 TRP A O 1
ATOM 2672 N N . GLN A 1 216 ? 5.224 13.766 36.085 1.00 41.16 216 GLN A N 1
ATOM 2673 C CA . GLN A 1 216 ? 5.447 14.318 37.414 1.00 42.21 216 GLN A CA 1
ATOM 2674 C C . GLN A 1 216 ? 5.103 15.801 37.398 1.00 41.19 216 GLN A C 1
ATOM 2675 O O . GLN A 1 216 ? 5.721 16.575 36.659 1.00 40.61 216 GLN A O 1
ATOM 2689 N N . GLY A 1 217 ? 4.117 16.191 38.202 1.00 40.83 217 GLY A N 1
ATOM 2690 C CA . GLY A 1 217 ? 3.757 17.586 38.289 1.00 45.68 217 GLY A CA 1
ATOM 2691 C C . GLY A 1 217 ? 4.721 18.377 39.146 1.00 50.68 217 GLY A C 1
ATOM 2692 O O . GLY A 1 217 ? 5.276 17.881 40.125 1.00 49.29 217 GLY A O 1
ATOM 2696 N N . TRP A 1 218 ? 4.935 19.633 38.757 1.00 48.29 218 TRP A N 1
ATOM 2697 C CA . TRP A 1 218 ? 5.808 20.540 39.490 1.00 46.36 218 TRP A CA 1
ATOM 2698 C C . TRP A 1 218 ? 4.981 21.421 40.417 1.00 45.83 218 TRP A C 1
ATOM 2699 O O . TRP A 1 218 ? 3.976 22.003 39.995 1.00 43.72 218 TRP A O 1
ATOM 2720 N N . ALA A 1 219 ? 5.423 21.539 41.669 1.00 46.39 219 ALA A N 1
ATOM 2721 C CA . ALA A 1 219 ? 4.772 22.386 42.661 1.00 50.54 219 ALA A CA 1
ATOM 2722 C C . ALA A 1 219 ? 5.795 23.348 43.244 1.00 53.27 219 ALA A C 1
ATOM 2723 O O . ALA A 1 219 ? 6.829 22.918 43.768 1.00 49.58 219 ALA A O 1
ATOM 2730 N N . GLY A 1 220 ? 5.508 24.647 43.151 1.00 51.91 220 GLY A N 1
ATOM 2731 C CA . GLY A 1 220 ? 6.350 25.633 43.786 1.00 49.96 220 GLY A CA 1
ATOM 2732 C C . GLY A 1 220 ? 6.050 25.783 45.263 1.00 55.37 220 GLY A C 1
ATOM 2733 O O . GLY A 1 220 ? 4.985 25.408 45.753 1.00 58.30 220 GLY A O 1
ATOM 2737 N N . GLY A 1 221 ? 7.021 26.339 45.984 1.00 60.20 221 GLY A N 1
ATOM 2738 C CA . GLY A 1 221 ? 6.866 26.603 47.392 1.00 62.50 221 GLY A CA 1
ATOM 2739 C C . GLY A 1 221 ? 7.768 25.730 48.238 1.00 64.84 221 GLY A C 1
ATOM 2740 O O . GLY A 1 221 ? 8.315 24.728 47.772 1.00 67.28 221 GLY A O 1
ATOM 2744 N N . PRO A 1 222 ? 7.934 26.100 49.515 1.00 65.25 222 PRO A N 1
ATOM 2745 C CA . PRO A 1 222 ? 8.767 25.278 50.412 1.00 66.86 222 PRO A CA 1
ATOM 2746 C C . PRO A 1 222 ? 8.359 23.812 50.499 1.00 71.76 222 PRO A C 1
ATOM 2747 O O . PRO A 1 222 ? 9.238 22.949 50.636 1.00 69.41 222 PRO A O 1
ATOM 2758 N N . ASP A 1 223 ? 7.067 23.500 50.437 1.00 69.02 223 ASP A N 1
ATOM 2759 C CA . ASP A 1 223 ? 6.593 22.126 50.492 1.00 56.62 223 ASP A CA 1
ATOM 2760 C C . ASP A 1 223 ? 6.422 21.509 49.110 1.00 58.08 223 ASP A C 1
ATOM 2761 O O . ASP A 1 223 ? 5.834 20.430 48.993 1.00 60.50 223 ASP A O 1
ATOM 2770 N N . GLY A 1 224 ? 6.910 22.166 48.068 1.00 60.13 224 GLY A N 1
ATOM 2771 C CA . GLY A 1 224 ? 6.725 21.709 46.710 1.00 60.55 224 GLY A CA 1
ATOM 2772 C C . GLY A 1 224 ? 7.824 20.781 46.247 1.00 54.86 224 GLY A C 1
ATOM 2773 O O . GLY A 1 224 ? 8.524 20.146 47.040 1.00 54.45 224 GLY A O 1
ATOM 2777 N N . GLY A 1 225 ? 7.974 20.708 44.930 1.00 54.07 225 GLY A N 1
ATOM 2778 C CA . GLY A 1 225 ? 8.965 19.845 44.327 1.00 51.34 225 GLY A CA 1
ATOM 2779 C C . GLY A 1 225 ? 8.381 19.083 43.161 1.00 48.38 225 GLY A C 1
ATOM 2780 O O . GLY A 1 225 ? 7.220 19.290 42.797 1.00 50.88 225 GLY A O 1
ATOM 2784 N N . TRP A 1 226 ? 9.168 18.198 42.565 1.00 51.69 226 TRP A N 1
ATOM 2785 C CA . TRP A 1 226 ? 8.692 17.425 41.431 1.00 49.26 226 TRP A CA 1
ATOM 2786 C C . TRP A 1 226 ? 7.855 16.242 41.903 1.00 49.03 226 TRP A C 1
ATOM 2787 O O . TRP A 1 226 ? 8.030 15.730 43.012 1.00 45.95 226 TRP A O 1
ATOM 2808 N N . ASN A 1 227 ? 6.927 15.817 41.048 1.00 49.58 227 ASN A N 1
ATOM 2809 C CA . ASN A 1 227 ? 6.012 14.723 41.368 1.00 49.30 227 ASN A CA 1
ATOM 2810 C C . ASN A 1 227 ? 5.105 15.096 42.539 1.00 49.60 227 ASN A C 1
ATOM 2811 O O . ASN A 1 227 ? 5.010 14.383 43.540 1.00 48.47 227 ASN A O 1
ATOM 2822 N N . LYS A 1 228 ? 4.443 16.236 42.411 1.00 51.27 228 LYS A N 1
ATOM 2823 C CA . LYS A 1 228 ? 3.445 16.701 43.360 1.00 49.04 228 LYS A CA 1
ATOM 2824 C C . LYS A 1 228 ? 2.309 17.327 42.561 1.00 47.74 228 LYS A C 1
ATOM 2825 O O . LYS A 1 228 ? 2.499 17.705 41.402 1.00 47.65 228 LYS A O 1
ATOM 2844 N N . PRO A 1 229 ? 1.120 17.421 43.147 1.00 44.10 229 PRO A N 1
ATOM 2845 C CA . PRO A 1 229 ? 0.020 18.111 42.465 1.00 49.21 229 PRO A CA 1
ATOM 2846 C C . PRO A 1 229 ? 0.482 19.463 41.961 1.00 48.68 229 PRO A C 1
ATOM 2847 O O . PRO A 1 229 ? 0.855 20.335 42.759 1.00 44.44 229 PRO A O 1
ATOM 2858 N N . PRO A 1 230 ? 0.473 19.675 40.646 1.00 48.28 230 PRO A N 1
ATOM 2859 C CA . PRO A 1 230 ? 1.145 20.857 40.095 1.00 46.71 230 PRO A CA 1
ATOM 2860 C C . PRO A 1 230 ? 0.430 22.143 40.471 1.00 48.32 230 PRO A C 1
ATOM 2861 O O . PRO A 1 230 ? -0.799 22.196 40.561 1.00 45.53 230 PRO A O 1
ATOM 2872 N N . THR A 1 231 ? 1.225 23.190 40.691 1.00 48.18 231 THR A N 1
ATOM 2873 C CA . THR A 1 231 ? 0.726 24.514 41.012 1.00 47.68 231 THR A CA 1
ATOM 2874 C C . THR A 1 231 ? 0.742 25.397 39.770 1.00 49.94 231 THR A C 1
ATOM 2875 O O . THR A 1 231 ? 1.615 25.252 38.907 1.00 43.08 231 THR A O 1
ATOM 2886 N N . PRO A 1 232 ? -0.210 26.318 39.636 1.00 52.47 232 PRO A N 1
ATOM 2887 C CA . PRO A 1 232 ? -0.185 27.223 38.478 1.00 48.12 232 PRO A CA 1
ATOM 2888 C C . PRO A 1 232 ? 1.138 27.971 38.403 1.00 46.94 232 PRO A C 1
ATOM 2889 O O . PRO A 1 232 ? 1.641 28.481 39.406 1.00 48.94 232 PRO A O 1
ATOM 2900 N N . LEU A 1 233 ? 1.716 28.009 37.202 1.00 43.59 233 LEU A N 1
ATOM 2901 C CA . LEU A 1 233 ? 2.961 28.747 37.021 1.00 42.93 233 LEU A CA 1
ATOM 2902 C C . LEU A 1 233 ? 2.763 30.215 37.374 1.00 47.83 233 LEU A C 1
ATOM 2903 O O . LEU A 1 233 ? 3.661 30.854 37.934 1.00 48.36 233 LEU A O 1
ATOM 2919 N N . TRP A 1 234 ? 1.591 30.756 37.066 1.00 50.14 234 TRP A N 1
ATOM 2920 C CA . TRP A 1 234 ? 1.176 32.077 37.518 1.00 46.14 234 TRP A CA 1
ATOM 2921 C C . TRP A 1 234 ? -0.317 32.226 37.235 1.00 49.29 234 TRP A C 1
ATOM 2922 O O . TRP A 1 234 ? -0.876 31.462 36.442 1.00 46.95 234 TRP A O 1
ATOM 2943 N N . PRO A 1 235 ? -0.982 33.189 37.883 1.00 54.11 235 PRO A N 1
ATOM 2944 C CA . PRO A 1 235 ? -2.452 33.137 37.974 1.00 52.32 235 PRO A CA 1
ATOM 2945 C C . PRO A 1 235 ? -3.200 33.376 36.669 1.00 52.45 235 PRO A C 1
ATOM 2946 O O . PRO A 1 235 ? -4.407 33.093 36.626 1.00 52.79 235 PRO A O 1
ATOM 2957 N N . ASP A 1 236 ? -2.560 33.884 35.619 1.00 46.61 236 ASP A N 1
ATOM 2958 C CA . ASP A 1 236 ? -3.302 34.218 34.411 1.00 44.21 236 ASP A CA 1
ATOM 2959 C C . ASP A 1 236 ? -3.913 32.966 33.793 1.00 44.40 236 ASP A C 1
ATOM 2960 O O . ASP A 1 236 ? -3.309 31.890 33.797 1.00 46.87 236 ASP A O 1
ATOM 2969 N N . GLN A 1 237 ? -5.127 33.107 33.271 1.00 46.78 237 GLN A N 1
ATOM 2970 C CA . GLN A 1 237 ? -5.767 32.026 32.532 1.00 47.64 237 GLN A CA 1
ATOM 2971 C C . GLN A 1 237 ? -5.152 31.970 31.141 1.00 48.69 237 GLN A C 1
ATOM 2972 O O . GLN A 1 237 ? -5.145 32.973 30.417 1.00 47.66 237 GLN A O 1
ATOM 2986 N N . LEU A 1 238 ? -4.627 30.807 30.774 1.00 44.56 238 LEU A N 1
ATOM 2987 C CA . LEU A 1 238 ? -3.874 30.644 29.543 1.00 40.14 238 LEU A CA 1
ATOM 2988 C C . LEU A 1 238 ? -4.652 29.798 28.547 1.00 43.57 238 LEU A C 1
ATOM 2989 O O . LEU A 1 238 ? -5.645 29.146 28.881 1.00 40.30 238 LEU A O 1
ATOM 3005 N N . GLY A 1 239 ? -4.176 29.827 27.306 1.00 44.60 239 GLY A N 1
ATOM 3006 C CA . GLY A 1 239 ? -4.733 29.015 26.249 1.00 42.12 239 GLY A CA 1
ATOM 3007 C C . GLY A 1 239 ? -3.661 28.193 25.567 1.00 42.42 239 GLY A C 1
ATOM 3008 O O . GLY A 1 239 ? -2.969 27.405 26.220 1.00 40.41 239 GLY A O 1
ATOM 3012 N N . GLU A 1 240 ? -3.506 28.383 24.256 1.00 46.34 240 GLU A N 1
ATOM 3013 C CA . GLU A 1 240 ? -2.621 27.541 23.465 1.00 43.99 240 GLU A CA 1
ATOM 3014 C C . GLU A 1 240 ? -1.167 27.914 23.712 1.00 42.15 240 GLU A C 1
ATOM 3015 O O . GLU A 1 240 ? -0.830 29.089 23.885 1.00 40.50 240 GLU A O 1
ATOM 3027 N N . MET A 1 241 ? -0.302 26.905 23.703 1.00 41.74 241 MET A N 1
ATOM 3028 C CA . MET A 1 241 ? 1.081 27.073 24.110 1.00 37.01 241 MET A CA 1
ATOM 3029 C C . MET A 1 241 ? 2.018 26.404 23.120 1.00 39.91 241 MET A C 1
ATOM 3030 O O . MET A 1 241 ? 1.669 25.415 22.469 1.00 39.84 241 MET A O 1
ATOM 3044 N N . SER A 1 242 ? 3.213 26.974 23.011 1.00 44.49 242 SER A N 1
ATOM 3045 C CA . SER A 1 242 ? 4.294 26.422 22.207 1.00 37.30 242 SER A CA 1
ATOM 3046 C C . SER A 1 242 ? 5.569 26.640 23.002 1.00 38.55 242 SER A C 1
ATOM 3047 O O . SER A 1 242 ? 5.929 27.783 23.294 1.00 42.15 242 SER A O 1
ATOM 3055 N N . ILE A 1 243 ? 6.237 25.557 23.380 1.00 41.15 243 ILE A N 1
ATOM 3056 C CA . ILE A 1 243 ? 7.404 25.626 24.250 1.00 40.20 243 ILE A CA 1
ATOM 3057 C C . ILE A 1 243 ? 8.573 24.952 23.549 1.00 39.01 243 ILE A C 1
ATOM 3058 O O . ILE A 1 243 ? 8.400 23.935 22.867 1.00 37.83 243 ILE A O 1
ATOM 3074 N N . ARG A 1 244 ? 9.764 25.521 23.715 1.00 40.29 244 ARG A N 1
ATOM 3075 C CA . ARG A 1 244 ? 10.938 25.003 23.024 1.00 43.95 244 ARG A CA 1
ATOM 3076 C C . ARG A 1 244 ? 12.197 25.516 23.704 1.00 44.82 244 ARG A C 1
ATOM 3077 O O . ARG A 1 244 ? 12.228 26.626 24.237 1.00 49.56 244 ARG A O 1
ATOM 3098 N N . GLN A 1 245 ? 13.236 24.686 23.678 1.00 44.44 245 GLN A N 1
ATOM 3099 C CA . GLN A 1 245 ? 14.538 25.061 24.206 1.00 44.96 245 GLN A CA 1
ATOM 3100 C C . GLN A 1 245 ? 15.380 25.684 23.098 1.00 53.49 245 GLN A C 1
ATOM 3101 O O . GLN A 1 245 ? 15.686 25.028 22.096 1.00 50.90 245 GLN A O 1
ATOM 3115 N N . ILE A 1 246 ? 15.755 26.946 23.288 1.00 47.02 246 ILE A N 1
ATOM 3116 C CA . ILE A 1 246 ? 16.587 27.695 22.354 1.00 46.37 246 ILE A CA 1
ATOM 3117 C C . ILE A 1 246 ? 17.779 28.239 23.128 1.00 57.23 246 ILE A C 1
ATOM 3118 O O . ILE A 1 246 ? 17.605 29.026 24.065 1.00 54.29 246 ILE A O 1
ATOM 3134 N N . ASP A 1 247 ? 18.983 27.828 22.736 1.00 57.66 247 ASP A N 1
ATOM 3135 C CA . ASP A 1 247 ? 20.214 28.283 23.383 1.00 57.62 247 ASP A CA 1
ATOM 3136 C C . ASP A 1 247 ? 20.210 27.962 24.876 1.00 58.63 247 ASP A C 1
ATOM 3137 O O . ASP A 1 247 ? 20.655 28.760 25.705 1.00 60.70 247 ASP A O 1
ATOM 3146 N N . GLY A 1 248 ? 19.720 26.774 25.223 1.00 56.75 248 GLY A N 1
ATOM 3147 C CA . GLY A 1 248 ? 19.603 26.378 26.609 1.00 54.38 248 GLY A CA 1
ATOM 3148 C C . GLY A 1 248 ? 18.497 27.060 27.376 1.00 55.93 248 GLY A C 1
ATOM 3149 O O . GLY A 1 248 ? 18.371 26.830 28.586 1.00 56.11 248 GLY A O 1
ATOM 3153 N N . GLN A 1 249 ? 17.688 27.879 26.712 1.00 56.31 249 GLN A N 1
ATOM 3154 C CA . GLN A 1 249 ? 16.634 28.655 27.344 1.00 55.67 249 GLN A CA 1
ATOM 3155 C C . GLN A 1 249 ? 15.272 28.043 27.064 1.00 49.27 249 GLN A C 1
ATOM 3156 O O . GLN A 1 249 ? 14.981 27.654 25.934 1.00 45.11 249 GLN A O 1
ATOM 3170 N N . THR A 1 250 ? 14.430 27.984 28.088 1.00 46.89 250 THR A N 1
ATOM 3171 C CA . THR A 1 250 ? 13.036 27.607 27.904 1.00 46.96 250 THR A CA 1
ATOM 3172 C C . THR A 1 250 ? 12.273 28.814 27.373 1.00 48.02 250 THR A C 1
ATOM 3173 O O . THR A 1 250 ? 12.214 29.856 28.036 1.00 48.08 250 THR A O 1
ATOM 3184 N N . VAL A 1 251 ? 11.697 28.681 26.182 1.00 44.52 251 VAL A N 1
ATOM 3185 C CA . VAL A 1 251 ? 10.963 29.753 25.528 1.00 44.21 251 VAL A CA 1
ATOM 3186 C C . VAL A 1 251 ? 9.533 29.276 25.336 1.00 39.62 251 VAL A C 1
ATOM 3187 O O . VAL A 1 251 ? 9.297 28.239 24.701 1.00 34.66 251 VAL A O 1
ATOM 3200 N N . LEU A 1 252 ? 8.585 30.029 25.887 1.00 41.02 252 LEU A N 1
ATOM 3201 C CA . LEU A 1 252 ? 7.169 29.696 25.842 1.00 37.03 252 LEU A CA 1
ATOM 3202 C C . LEU A 1 252 ? 6.422 30.839 25.174 1.00 39.07 252 LEU A C 1
ATOM 3203 O O . LEU A 1 252 ? 6.414 31.961 25.687 1.00 38.34 252 LEU A O 1
ATOM 3219 N N . SER A 1 253 ? 5.810 30.558 24.031 1.00 39.92 253 SER A N 1
ATOM 3220 C CA . SER A 1 253 ? 4.925 31.486 23.340 1.00 39.24 253 SER A CA 1
ATOM 3221 C C . SER A 1 253 ? 3.502 30.990 23.547 1.00 42.07 253 SER A C 1
ATOM 3222 O O . SER A 1 253 ? 3.185 29.847 23.200 1.00 41.32 253 SER A O 1
ATOM 3230 N N . TYR A 1 254 ? 2.649 31.840 24.114 1.00 42.96 254 TYR A N 1
ATOM 3231 C CA . TYR A 1 254 ? 1.328 31.404 24.534 1.00 43.28 254 TYR A CA 1
ATOM 3232 C C . TYR A 1 254 ? 0.309 32.511 24.326 1.00 42.38 254 TYR A C 1
ATOM 3233 O O . TYR A 1 254 ? 0.650 33.683 24.153 1.00 41.33 254 TYR A O 1
ATOM 3251 N N . PHE A 1 255 ? -0.958 32.114 24.339 1.00 45.77 255 PHE A N 1
ATOM 3252 C CA . PHE A 1 255 ? -2.061 33.063 24.369 1.00 47.07 255 PHE A CA 1
ATOM 3253 C C . PHE A 1 255 ? -2.468 33.276 25.822 1.00 44.30 255 PHE A C 1
ATOM 3254 O O . PHE A 1 255 ? -2.834 32.318 26.513 1.00 42.80 255 PHE A O 1
ATOM 3271 N N . ASN A 1 256 ? -2.375 34.516 26.294 1.00 44.64 256 ASN A N 1
ATOM 3272 C CA . ASN A 1 256 ? -2.847 34.880 27.623 1.00 42.73 256 ASN A CA 1
ATOM 3273 C C . ASN A 1 256 ? -4.288 35.358 27.485 1.00 47.75 256 ASN A C 1
ATOM 3274 O O . ASN A 1 256 ? -4.551 36.402 26.869 1.00 47.65 256 ASN A O 1
ATOM 3285 N N . ALA A 1 257 ? -5.219 34.578 28.046 1.00 44.76 257 ALA A N 1
ATOM 3286 C CA . ALA A 1 257 ? -6.639 34.885 27.943 1.00 52.89 257 ALA A CA 1
ATOM 3287 C C . ALA A 1 257 ? -7.057 35.985 28.908 1.00 50.56 257 ALA A C 1
ATOM 3288 O O . ALA A 1 257 ? -7.998 36.731 28.617 1.00 49.62 257 ALA A O 1
ATOM 3295 N N . SER A 1 258 ? -6.382 36.098 30.055 1.00 48.98 258 SER A N 1
ATOM 3296 C CA . SER A 1 258 ? -6.667 37.192 30.975 1.00 54.58 258 SER A CA 1
ATOM 3297 C C . SER A 1 258 ? -6.357 38.537 30.334 1.00 52.41 258 SER A C 1
ATOM 3298 O O . SER A 1 258 ? -7.114 39.502 30.498 1.00 55.96 258 SER A O 1
ATOM 3306 N N . THR A 1 259 ? -5.246 38.619 29.603 1.00 48.31 259 THR A N 1
ATOM 3307 C CA . THR A 1 259 ? -4.906 39.817 28.847 1.00 47.54 259 THR A CA 1
ATOM 3308 C C . THR A 1 259 ? -5.439 39.768 27.422 1.00 47.35 259 THR A C 1
ATOM 3309 O O . THR A 1 259 ? -5.685 40.820 26.819 1.00 47.65 259 THR A O 1
ATOM 3320 N N . GLY A 1 260 ? -5.629 38.571 26.873 1.00 51.24 260 GLY A N 1
ATOM 3321 C CA . GLY A 1 260 ? -6.078 38.440 25.502 1.00 51.06 260 GLY A CA 1
ATOM 3322 C C . GLY A 1 260 ? -5.008 38.684 24.467 1.00 48.39 260 GLY A C 1
ATOM 3323 O O . GLY A 1 260 ? -5.328 39.094 23.346 1.00 54.58 260 GLY A O 1
ATOM 3327 N N . ASN A 1 261 ? -3.741 38.431 24.804 1.00 50.09 261 ASN A N 1
ATOM 3328 C CA . ASN A 1 261 ? -2.630 38.754 23.918 1.00 52.87 261 ASN A CA 1
ATOM 3329 C C . ASN A 1 261 ? -1.715 37.547 23.738 1.00 50.78 261 ASN A C 1
ATOM 3330 O O . ASN A 1 261 ? -1.572 36.719 24.641 1.00 46.82 261 ASN A O 1
ATOM 3341 N N . MET A 1 262 ? -1.090 37.455 22.563 1.00 55.08 262 MET A N 1
ATOM 3342 C CA . MET A 1 262 ? 0.003 36.515 22.356 1.00 50.11 262 MET A CA 1
ATOM 3343 C C . MET A 1 262 ? 1.253 37.063 23.035 1.00 50.53 262 MET A C 1
ATOM 3344 O O . MET A 1 262 ? 1.769 38.115 22.621 1.00 52.33 262 MET A O 1
ATOM 3358 N N . GLU A 1 263 ? 1.727 36.351 24.062 1.00 46.56 263 GLU A N 1
ATOM 3359 C CA . GLU A 1 263 ? 2.864 36.738 24.880 1.00 45.94 263 GLU A CA 1
ATOM 3360 C C . GLU A 1 263 ? 3.951 35.671 24.812 1.00 42.22 263 GLU A C 1
ATOM 3361 O O . GLU A 1 263 ? 3.714 34.529 24.402 1.00 36.25 263 GLU A O 1
ATOM 3373 N N . VAL A 1 264 ? 5.157 36.062 25.224 1.00 44.90 264 VAL A N 1
ATOM 3374 C CA . VAL A 1 264 ? 6.319 35.182 25.240 1.00 42.14 264 VAL A CA 1
ATOM 3375 C C . VAL A 1 264 ? 7.017 35.319 26.585 1.00 40.93 264 VAL A C 1
ATOM 3376 O O . VAL A 1 264 ? 7.076 36.412 27.158 1.00 41.44 264 VAL A O 1
ATOM 3389 N N . ARG A 1 265 ? 7.547 34.207 27.082 1.00 40.17 265 ARG A N 1
ATOM 3390 C CA . ARG A 1 265 ? 8.329 34.159 28.308 1.00 38.85 265 ARG A CA 1
ATOM 3391 C C . ARG A 1 265 ? 9.595 33.353 28.048 1.00 43.06 265 ARG A C 1
ATOM 3392 O O . ARG A 1 265 ? 9.548 32.296 27.413 1.00 39.26 265 ARG A O 1
ATOM 3413 N N . VAL A 1 266 ? 10.731 33.867 28.517 1.00 41.43 266 VAL A N 1
ATOM 3414 C CA . VAL A 1 266 ? 12.013 33.175 28.426 1.00 49.97 266 VAL A CA 1
ATOM 3415 C C . VAL A 1 266 ? 12.542 32.962 29.839 1.00 47.55 266 VAL A C 1
ATOM 3416 O O . VAL A 1 266 ? 12.530 33.889 30.656 1.00 46.42 266 VAL A O 1
ATOM 3429 N N . ALA A 1 267 ? 13.008 31.746 30.121 1.00 47.51 267 ALA A N 1
ATOM 3430 C CA . ALA A 1 267 ? 13.549 31.410 31.431 1.00 52.85 267 ALA A CA 1
ATOM 3431 C C . ALA A 1 267 ? 14.717 30.448 31.267 1.00 56.21 267 ALA A C 1
ATOM 3432 O O . ALA A 1 267 ? 14.905 29.847 30.210 1.00 55.36 267 ALA A O 1
ATOM 3439 N N . HIS A 1 268 ? 15.509 30.312 32.329 1.00 55.35 268 HIS A N 1
ATOM 3440 C CA . HIS A 1 268 ? 16.620 29.367 32.285 1.00 56.78 268 HIS A CA 1
ATOM 3441 C C . HIS A 1 268 ? 16.134 27.933 32.450 1.00 56.62 268 HIS A C 1
ATOM 3442 O O . HIS A 1 268 ? 16.646 27.017 31.798 1.00 55.89 268 HIS A O 1
ATOM 3456 N N . HIS A 1 269 ? 15.152 27.724 33.317 1.00 50.69 269 HIS A N 1
ATOM 3457 C CA . HIS A 1 269 ? 14.533 26.436 33.575 1.00 47.97 269 HIS A CA 1
ATOM 3458 C C . HIS A 1 269 ? 13.025 26.606 33.495 1.00 51.22 269 HIS A C 1
ATOM 3459 O O . HIS A 1 269 ? 12.504 27.679 33.820 1.00 55.48 269 HIS A O 1
ATOM 3473 N N . PRO A 1 270 ? 12.298 25.582 33.043 1.00 48.80 270 PRO A N 1
ATOM 3474 C CA . PRO A 1 270 ? 10.831 25.708 33.005 1.00 47.15 270 PRO A CA 1
ATOM 3475 C C . PRO A 1 270 ? 10.215 25.989 34.365 1.00 43.34 270 PRO A C 1
ATOM 3476 O O . PRO A 1 270 ? 9.211 26.708 34.447 1.00 48.21 270 PRO A O 1
ATOM 3487 N N . THR A 1 271 ? 10.789 25.451 35.441 1.00 43.29 271 THR A N 1
ATOM 3488 C CA . THR A 1 271 ? 10.230 25.671 36.768 1.00 50.41 271 THR A CA 1
ATOM 3489 C C . THR A 1 271 ? 10.253 27.136 37.180 1.00 51.57 271 THR A C 1
ATOM 3490 O O . THR A 1 271 ? 9.689 27.476 38.225 1.00 55.59 271 THR A O 1
ATOM 3501 N N . SER A 1 272 ? 10.900 28.003 36.403 1.00 46.80 272 SER A N 1
ATOM 3502 C CA . SER A 1 272 ? 10.953 29.428 36.692 1.00 50.55 272 SER A CA 1
ATOM 3503 C C . SER A 1 272 ? 10.194 30.253 35.662 1.00 53.91 272 SER A C 1
ATOM 3504 O O . SER A 1 272 ? 10.296 31.485 35.671 1.00 54.36 272 SER A O 1
ATOM 3512 N N . LEU A 1 273 ? 9.435 29.604 34.774 1.00 49.98 273 LEU A N 1
ATOM 3513 C CA . LEU A 1 273 ? 8.670 30.350 33.782 1.00 47.26 273 LEU A CA 1
ATOM 3514 C C . LEU A 1 273 ? 7.727 31.347 34.438 1.00 47.84 273 LEU A C 1
ATOM 3515 O O . LEU A 1 273 ? 7.463 32.416 33.877 1.00 46.42 273 LEU A O 1
ATOM 3531 N N . GLY A 1 274 ? 7.208 31.018 35.621 1.00 48.84 274 GLY A N 1
ATOM 3532 C CA . GLY A 1 274 ? 6.314 31.937 36.299 1.00 48.94 274 GLY A CA 1
ATOM 3533 C C . GLY A 1 274 ? 6.980 33.248 36.658 1.00 51.35 274 GLY A C 1
ATOM 3534 O O . GLY A 1 274 ? 6.315 34.284 36.741 1.00 51.47 274 GLY A O 1
ATOM 3538 N N . ALA A 1 275 ? 8.294 33.224 36.874 1.00 55.74 275 ALA A N 1
ATOM 3539 C CA . ALA A 1 275 ? 9.062 34.405 37.236 1.00 50.97 275 ALA A CA 1
ATOM 3540 C C . ALA A 1 275 ? 9.766 35.034 36.039 1.00 55.54 275 ALA A C 1
ATOM 3541 O O . ALA A 1 275 ? 10.607 35.920 36.226 1.00 51.76 275 ALA A O 1
ATOM 3548 N N . ALA A 1 276 ? 9.441 34.601 34.820 1.00 56.65 276 ALA A N 1
ATOM 3549 C CA . ALA A 1 276 ? 10.143 35.071 33.638 1.00 53.77 276 ALA A CA 1
ATOM 3550 C C . ALA A 1 276 ? 9.566 36.397 33.149 1.00 49.43 276 ALA A C 1
ATOM 3551 O O . ALA A 1 276 ? 8.399 36.708 33.399 1.00 43.65 276 ALA A O 1
ATOM 3558 N N . PRO A 1 277 ? 10.374 37.199 32.458 1.00 50.73 277 PRO A N 1
ATOM 3559 C CA . PRO A 1 277 ? 9.861 38.442 31.875 1.00 44.66 277 PRO A CA 1
ATOM 3560 C C . PRO A 1 277 ? 9.002 38.161 30.658 1.00 44.30 277 PRO A C 1
ATOM 3561 O O . PRO A 1 277 ? 9.213 37.190 29.927 1.00 45.24 277 PRO A O 1
ATOM 3572 N N . VAL A 1 278 ? 8.027 39.037 30.440 1.00 44.80 278 VAL A N 1
ATOM 3573 C CA . VAL A 1 278 ? 7.019 38.857 29.405 1.00 43.46 278 VAL A CA 1
ATOM 3574 C C . VAL A 1 278 ? 7.310 39.806 28.254 1.00 45.92 278 VAL A C 1
ATOM 3575 O O . VAL A 1 278 ? 7.579 40.994 28.468 1.00 49.02 278 VAL A O 1
ATOM 3588 N N . THR A 1 279 ? 7.253 39.280 27.038 1.00 46.86 279 THR A N 1
ATOM 3589 C CA . THR A 1 279 ? 7.273 40.076 25.820 1.00 46.73 279 THR A CA 1
ATOM 3590 C C . THR A 1 279 ? 5.915 39.911 25.149 1.00 47.99 279 THR A C 1
ATOM 3591 O O . THR A 1 279 ? 5.518 38.788 24.816 1.00 45.24 279 THR A O 1
ATOM 3602 N N . THR A 1 280 ? 5.195 41.014 24.979 1.00 50.66 280 THR A N 1
ATOM 3603 C CA . THR A 1 280 ? 3.933 40.989 24.250 1.00 49.89 280 THR A CA 1
ATOM 3604 C C . THR A 1 280 ? 4.235 40.974 22.756 1.00 52.08 280 THR A C 1
ATOM 3605 O O . THR A 1 280 ? 4.893 41.885 22.238 1.00 56.13 280 THR A O 1
ATOM 3616 N N . VAL A 1 281 ? 3.782 39.923 22.075 1.00 54.89 281 VAL A N 1
ATOM 3617 C CA . VAL A 1 281 ? 3.998 39.775 20.639 1.00 56.67 281 VAL A CA 1
ATOM 3618 C C . VAL A 1 281 ? 2.833 40.342 19.845 1.00 59.57 281 VAL A C 1
ATOM 3619 O O . VAL A 1 281 ? 3.024 41.163 18.942 1.00 63.68 281 VAL A O 1
ATOM 3632 N N . VAL A 1 282 ? 1.614 39.896 20.149 1.00 60.35 282 VAL A N 1
ATOM 3633 C CA . VAL A 1 282 ? 0.419 40.377 19.457 1.00 67.62 282 VAL A CA 1
ATOM 3634 C C . VAL A 1 282 ? -0.582 40.830 20.506 1.00 65.51 282 VAL A C 1
ATOM 3635 O O . VAL A 1 282 ? -0.899 40.075 21.429 1.00 61.35 282 VAL A O 1
ATOM 3648 N N . ARG A 1 283 ? -1.087 42.049 20.359 1.00 69.96 283 ARG A N 1
ATOM 3649 C CA . ARG A 1 283 ? -1.895 42.686 21.389 1.00 67.72 283 ARG A CA 1
ATOM 3650 C C . ARG A 1 283 ? -3.360 42.735 20.979 1.00 68.73 283 ARG A C 1
ATOM 3651 O O . ARG A 1 283 ? -3.678 43.003 19.816 1.00 75.15 283 ARG A O 1
ATOM 3672 N N . HIS A 1 284 ? -4.235 42.422 21.940 1.00 73.61 284 HIS A N 1
ATOM 3673 C CA . HIS A 1 284 ? -5.662 42.758 21.905 1.00 79.74 284 HIS A CA 1
ATOM 3674 C C . HIS A 1 284 ? -6.414 41.877 22.907 1.00 68.83 284 HIS A C 1
ATOM 3675 O O . HIS A 1 284 ? -7.243 42.357 23.677 1.00 68.31 284 HIS A O 1
ATOM 3689 N N . ARG A 1 301 ? -2.811 45.530 18.272 1.00 93.91 301 ARG A N 1
ATOM 3690 C CA . ARG A 1 301 ? -2.267 45.073 16.996 1.00 79.48 301 ARG A CA 1
ATOM 3691 C C . ARG A 1 301 ? -3.365 44.327 16.218 1.00 97.98 301 ARG A C 1
ATOM 3692 O O . ARG A 1 301 ? -4.202 44.961 15.578 1.00 112.50 301 ARG A O 1
ATOM 3713 N N . LEU A 1 302 ? -3.386 42.997 16.288 1.00 110.84 302 LEU A N 1
ATOM 3714 C CA . LEU A 1 302 ? -4.320 42.186 15.516 1.00 123.75 302 LEU A CA 1
ATOM 3715 C C . LEU A 1 302 ? -5.497 41.730 16.370 1.00 132.92 302 LEU A C 1
ATOM 3716 O O . LEU A 1 302 ? -5.350 41.445 17.562 1.00 129.47 302 LEU A O 1
ATOM 3732 N N . ALA A 1 303 ? -6.666 41.638 15.739 1.00 139.74 303 ALA A N 1
ATOM 3733 C CA . ALA A 1 303 ? -7.912 41.402 16.456 1.00 139.60 303 ALA A CA 1
ATOM 3734 C C . ALA A 1 303 ? -8.073 39.935 16.836 1.00 150.67 303 ALA A C 1
ATOM 3735 O O . ALA A 1 303 ? -7.935 39.044 15.993 1.00 155.97 303 ALA A O 1
ATOM 3742 N N . GLN A 1 304 ? -8.386 39.693 18.114 1.00 152.55 304 GLN A N 1
ATOM 3743 C CA . GLN A 1 304 ? -8.641 38.361 18.649 1.00 156.19 304 GLN A CA 1
ATOM 3744 C C . GLN A 1 304 ? -7.566 37.373 18.216 1.00 153.18 304 GLN A C 1
ATOM 3745 O O . GLN A 1 304 ? -7.838 36.461 17.425 1.00 144.82 304 GLN A O 1
ATOM 3759 N N . PRO A 1 305 ? -6.344 37.514 18.718 1.00 146.34 305 PRO A N 1
ATOM 3760 C CA . PRO A 1 305 ? -5.267 36.602 18.311 1.00 137.34 305 PRO A CA 1
ATOM 3761 C C . PRO A 1 305 ? -5.474 35.197 18.860 1.00 133.78 305 PRO A C 1
ATOM 3762 O O . PRO A 1 305 ? -6.312 34.941 19.727 1.00 125.77 305 PRO A O 1
ATOM 3773 N N . TYR A 1 306 ? -4.675 34.273 18.322 1.00 131.52 306 TYR A N 1
ATOM 3774 C CA . TYR A 1 306 ? -4.634 32.890 18.787 1.00 118.61 306 TYR A CA 1
ATOM 3775 C C . TYR A 1 306 ? -3.538 32.139 18.037 1.00 109.55 306 TYR A C 1
ATOM 3776 O O . TYR A 1 306 ? -3.337 32.361 16.838 1.00 113.83 306 TYR A O 1
ATOM 3794 N N . GLY A 1 307 ? -2.826 31.253 18.732 1.00 100.90 307 GLY A N 1
ATOM 3795 C CA . GLY A 1 307 ? -1.778 30.469 18.110 1.00 89.30 307 GLY A CA 1
ATOM 3796 C C . GLY A 1 307 ? -0.442 30.587 18.813 1.00 76.02 307 GLY A C 1
ATOM 3797 O O . GLY A 1 307 ? -0.318 30.247 19.994 1.00 69.01 307 GLY A O 1
ATOM 3801 N N . GLY A 1 308 ? 0.570 31.065 18.093 1.00 67.65 308 GLY A N 1
ATOM 3802 C CA . GLY A 1 308 ? 1.887 31.240 18.667 1.00 56.08 308 GLY A CA 1
ATOM 3803 C C . GLY A 1 308 ? 2.772 30.021 18.522 1.00 53.19 308 GLY A C 1
ATOM 3804 O O . GLY A 1 308 ? 3.183 29.423 19.521 1.00 56.18 308 GLY A O 1
ATOM 3808 N N . TYR A 1 309 ? 3.071 29.639 17.284 1.00 54.01 309 TYR A N 1
ATOM 3809 C CA . TYR A 1 309 ? 3.985 28.533 17.020 1.00 54.88 309 TYR A CA 1
ATOM 3810 C C . TYR A 1 309 ? 5.397 29.078 16.842 1.00 55.27 309 TYR A C 1
ATOM 3811 O O . TYR A 1 309 ? 5.624 29.948 15.995 1.00 58.79 309 TYR A O 1
ATOM 3829 N N . ILE A 1 310 ? 6.339 28.558 17.624 1.00 52.31 310 ILE A N 1
ATOM 3830 C CA . ILE A 1 310 ? 7.739 28.960 17.522 1.00 51.94 310 ILE A CA 1
ATOM 3831 C C . ILE A 1 310 ? 8.395 28.155 16.408 1.00 54.91 310 ILE A C 1
ATOM 3832 O O . ILE A 1 310 ? 8.417 26.921 16.453 1.00 58.06 310 ILE A O 1
ATOM 3848 N N . SER A 1 311 ? 8.940 28.849 15.415 1.00 54.61 311 SER A N 1
ATOM 3849 C CA . SER A 1 311 ? 9.632 28.166 14.332 1.00 55.86 311 SER A CA 1
ATOM 3850 C C . SER A 1 311 ? 10.850 27.426 14.878 1.00 60.34 311 SER A C 1
ATOM 3851 O O . SER A 1 311 ? 11.546 27.944 15.760 1.00 59.28 311 SER A O 1
ATOM 3859 N N . PRO A 1 312 ? 11.144 26.221 14.381 1.00 65.83 312 PRO A N 1
ATOM 3860 C CA . PRO A 1 312 ? 12.384 25.554 14.814 1.00 63.76 312 PRO A CA 1
ATOM 3861 C C . PRO A 1 312 ? 13.626 26.374 14.517 1.00 65.69 312 PRO A C 1
ATOM 3862 O O . PRO A 1 312 ? 14.614 26.281 15.256 1.00 65.73 312 PRO A O 1
ATOM 3873 N N . GLY A 1 313 ? 13.599 27.187 13.462 1.00 65.05 313 GLY A N 1
ATOM 3874 C CA . GLY A 1 313 ? 14.723 28.035 13.122 1.00 67.14 313 GLY A CA 1
ATOM 3875 C C . GLY A 1 313 ? 14.692 29.366 13.841 1.00 63.70 313 GLY A C 1
ATOM 3876 O O . GLY A 1 313 ? 15.044 30.402 13.268 1.00 68.35 313 GLY A O 1
ATOM 3880 N N . SER A 1 314 ? 14.263 29.345 15.098 1.00 61.01 314 SER A N 1
ATOM 3881 C CA . SER A 1 314 ? 14.221 30.538 15.926 1.00 57.62 314 SER A CA 1
ATOM 3882 C C . SER A 1 314 ? 15.515 30.675 16.716 1.00 56.52 314 SER A C 1
ATOM 3883 O O . SER A 1 314 ? 16.136 29.686 17.111 1.00 54.26 314 SER A O 1
ATOM 3891 N N . THR A 1 315 ? 15.912 31.917 16.949 1.00 58.98 315 THR A N 1
ATOM 3892 C CA . THR A 1 315 ? 17.118 32.252 17.691 1.00 55.54 315 THR A CA 1
ATOM 3893 C C . THR A 1 315 ? 16.718 32.964 18.976 1.00 54.69 315 THR A C 1
ATOM 3894 O O . THR A 1 315 ? 15.654 33.583 19.054 1.00 54.50 315 THR A O 1
ATOM 3905 N N . ILE A 1 316 ? 17.560 32.827 20.003 1.00 57.30 316 ILE A N 1
ATOM 3906 C CA . ILE A 1 316 ? 17.249 33.407 21.306 1.00 59.78 316 ILE A CA 1
ATOM 3907 C C . ILE A 1 316 ? 16.939 34.888 21.189 1.00 58.93 316 ILE A C 1
ATOM 3908 O O . ILE A 1 316 ? 16.112 35.416 21.944 1.00 58.63 316 ILE A O 1
ATOM 3924 N N . ASP A 1 317 ? 17.577 35.579 20.246 1.00 55.50 317 ASP A N 1
ATOM 3925 C CA . ASP A 1 317 ? 17.348 36.999 20.030 1.00 56.48 317 ASP A CA 1
ATOM 3926 C C . ASP A 1 317 ? 16.477 37.274 18.810 1.00 56.05 317 ASP A C 1
ATOM 3927 O O . ASP A 1 317 ? 16.307 38.439 18.434 1.00 54.68 317 ASP A O 1
ATOM 3936 N N . GLU A 1 318 ? 15.934 36.234 18.174 1.00 55.78 318 GLU A N 1
ATOM 3937 C CA . GLU A 1 318 ? 15.018 36.441 17.051 1.00 51.59 318 GLU A CA 1
ATOM 3938 C C . GLU A 1 318 ? 14.162 35.178 16.904 1.00 57.58 318 GLU A C 1
ATOM 3939 O O . GLU A 1 318 ? 14.506 34.271 16.145 1.00 57.91 318 GLU A O 1
ATOM 3951 N N . LEU A 1 319 ? 13.057 35.137 17.641 1.00 53.63 319 LEU A N 1
ATOM 3952 C CA . LEU A 1 319 ? 12.071 34.087 17.451 1.00 54.55 319 LEU A CA 1
ATOM 3953 C C . LEU A 1 319 ? 11.163 34.448 16.282 1.00 54.89 319 LEU A C 1
ATOM 3954 O O . LEU A 1 319 ? 10.771 35.608 16.117 1.00 54.92 319 LEU A O 1
ATOM 3970 N N . ARG A 1 320 ? 10.842 33.452 15.463 1.00 56.68 320 ARG A N 1
ATOM 3971 C CA . ARG A 1 320 ? 9.829 33.566 14.423 1.00 59.55 320 ARG A CA 1
ATOM 3972 C C . ARG A 1 320 ? 8.596 32.816 14.908 1.00 61.67 320 ARG A C 1
ATOM 3973 O O . ARG A 1 320 ? 8.650 31.597 15.113 1.00 61.61 320 ARG A O 1
ATOM 3994 N N . ILE A 1 321 ? 7.507 33.548 15.121 1.00 58.50 321 ILE A N 1
ATOM 3995 C CA . ILE A 1 321 ? 6.308 33.035 15.769 1.00 62.60 321 ILE A CA 1
ATOM 3996 C C . ILE A 1 321 ? 5.141 33.222 14.813 1.00 62.52 321 ILE A C 1
ATOM 3997 O O . ILE A 1 321 ? 4.919 34.324 14.304 1.00 61.61 321 ILE A O 1
ATOM 4013 N N . PHE A 1 322 ? 4.398 32.151 14.575 1.00 66.45 322 PHE A N 1
ATOM 4014 C CA . PHE A 1 322 ? 3.260 32.181 13.667 1.00 67.19 322 PHE A CA 1
ATOM 4015 C C . PHE A 1 322 ? 1.970 32.265 14.467 1.00 76.72 322 PHE A C 1
ATOM 4016 O O . PHE A 1 322 ? 1.791 31.531 15.446 1.00 80.74 322 PHE A O 1
ATOM 4033 N N . VAL A 1 323 ? 1.081 33.164 14.038 1.00 78.64 323 VAL A N 1
ATOM 4034 C CA . VAL A 1 323 ? -0.157 33.495 14.731 1.00 87.87 323 VAL A CA 1
ATOM 4035 C C . VAL A 1 323 ? -1.289 33.446 13.714 1.00 87.40 323 VAL A C 1
ATOM 4036 O O . VAL A 1 323 ? -1.078 33.586 12.509 1.00 83.62 323 VAL A O 1
ATOM 4049 N N . SER A 1 324 ? -2.501 33.226 14.213 1.00 94.90 324 SER A N 1
ATOM 4050 C CA . SER A 1 324 ? -3.687 33.257 13.362 1.00 98.95 324 SER A CA 1
ATOM 4051 C C . SER A 1 324 ? -4.942 33.565 14.173 1.00 94.87 324 SER A C 1
ATOM 4052 O O . SER A 1 324 ? -5.296 34.726 14.376 1.00 91.09 324 SER A O 1
ATOM 4060 N N . VAL A 1 338 ? -2.105 32.487 8.164 1.00 87.46 338 VAL A N 1
ATOM 4061 C CA . VAL A 1 338 ? -1.182 32.593 9.286 1.00 90.52 338 VAL A CA 1
ATOM 4062 C C . VAL A 1 338 ? -0.164 33.697 9.018 1.00 87.32 338 VAL A C 1
ATOM 4063 O O . VAL A 1 338 ? 0.377 33.808 7.914 1.00 84.64 338 VAL A O 1
ATOM 4076 N N . ILE A 1 339 ? 0.090 34.514 10.038 1.00 85.77 339 ILE A N 1
ATOM 4077 C CA . ILE A 1 339 ? 1.017 35.636 9.953 1.00 84.98 339 ILE A CA 1
ATOM 4078 C C . ILE A 1 339 ? 2.270 35.298 10.746 1.00 81.10 339 ILE A C 1
ATOM 4079 O O . ILE A 1 339 ? 2.193 34.648 11.797 1.00 81.34 339 ILE A O 1
ATOM 4095 N N . GLN A 1 340 ? 3.415 35.750 10.253 1.00 77.29 340 GLN A N 1
ATOM 4096 C CA . GLN A 1 340 ? 4.704 35.506 10.883 1.00 78.96 340 GLN A CA 1
ATOM 4097 C C . GLN A 1 340 ? 5.175 36.781 11.566 1.00 78.78 340 GLN A C 1
ATOM 4098 O O . GLN A 1 340 ? 5.102 37.869 10.984 1.00 79.29 340 GLN A O 1
ATOM 4112 N N . PHE A 1 341 ? 5.643 36.641 12.804 1.00 74.65 341 PHE A N 1
AT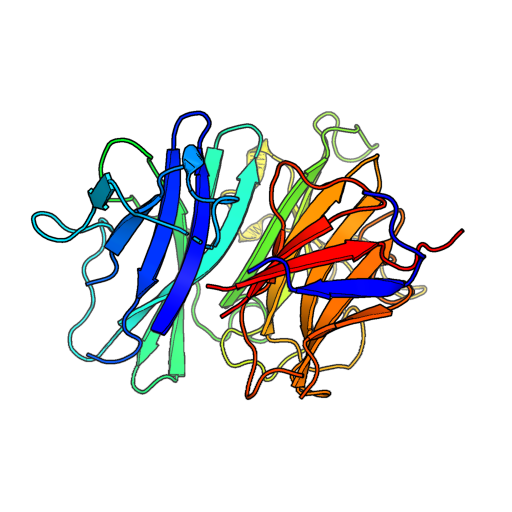OM 4113 C CA . PHE A 1 341 ? 6.149 37.740 13.609 1.00 70.70 341 PHE A CA 1
ATOM 4114 C C . PHE A 1 341 ? 7.570 37.412 14.040 1.00 66.52 341 PHE A C 1
ATOM 4115 O O . PHE A 1 341 ? 7.857 36.282 14.436 1.00 68.58 341 PHE A O 1
ATOM 4132 N N . ALA A 1 342 ? 8.459 38.391 13.971 1.00 67.08 342 ALA A N 1
ATOM 4133 C CA . ALA A 1 342 ? 9.817 38.243 14.476 1.00 62.32 342 ALA A CA 1
ATOM 4134 C C . ALA A 1 342 ? 9.944 39.067 15.747 1.00 56.57 342 ALA A C 1
ATOM 4135 O O . ALA A 1 342 ? 9.616 40.259 15.754 1.00 62.18 342 ALA A O 1
ATOM 4142 N N . VAL A 1 343 ? 10.400 38.429 16.821 1.00 54.87 343 VAL A N 1
ATOM 4143 C CA . VAL A 1 343 ? 10.440 39.066 18.133 1.00 55.32 343 VAL A CA 1
ATOM 4144 C C . VAL A 1 343 ? 11.759 38.734 18.813 1.00 51.74 343 VAL A C 1
ATOM 4145 O O . VAL A 1 343 ? 12.147 37.565 18.896 1.00 51.00 343 VAL A O 1
ATOM 4158 N N . ASN A 1 344 ? 12.450 39.770 19.296 1.00 54.32 344 ASN A N 1
ATOM 4159 C CA . ASN A 1 344 ? 13.605 39.600 20.164 1.00 53.08 344 ASN A CA 1
ATOM 4160 C C . ASN A 1 344 ? 13.116 39.714 21.601 1.00 49.26 344 ASN A C 1
ATOM 4161 O O . ASN A 1 344 ? 12.871 40.831 22.080 1.00 48.25 344 ASN A O 1
ATOM 4172 N N . PRO A 1 345 ? 12.954 38.612 22.326 1.00 49.67 345 PRO A N 1
ATOM 4173 C CA . PRO A 1 345 ? 12.260 38.669 23.616 1.00 48.52 345 PRO A CA 1
ATOM 4174 C C . PRO A 1 345 ? 13.141 39.170 24.748 1.00 49.26 345 PRO A C 1
ATOM 4175 O O . PRO A 1 345 ? 14.370 39.116 24.698 1.00 52.34 345 PRO A O 1
ATOM 4186 N N . PHE A 1 346 ? 12.468 39.653 25.791 1.00 47.62 346 PHE A N 1
ATOM 4187 C CA . PHE A 1 346 ? 13.138 40.011 27.032 1.00 47.60 346 PHE A CA 1
ATOM 4188 C C . PHE A 1 346 ? 13.647 38.753 27.731 1.00 51.92 346 PHE A C 1
ATOM 4189 O O . PHE A 1 346 ? 12.896 37.793 27.926 1.00 51.33 346 PHE A O 1
ATOM 4206 N N . LYS A 1 347 ? 14.925 38.765 28.127 1.00 58.99 347 LYS A N 1
ATOM 4207 C CA . LYS A 1 347 ? 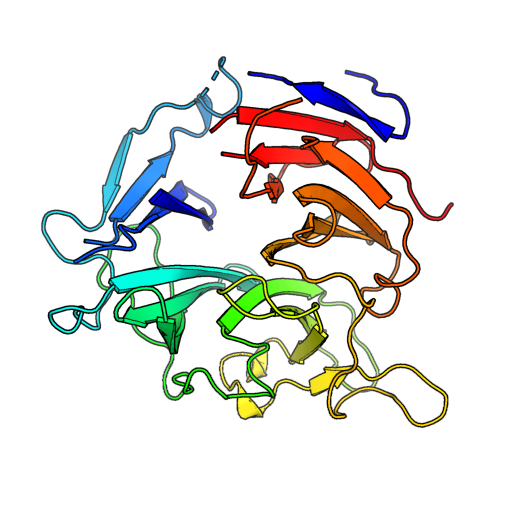15.568 37.616 28.753 1.00 65.09 347 LYS A CA 1
ATOM 4208 C C . LYS A 1 347 ? 15.943 37.932 30.197 1.00 73.55 347 LYS A C 1
ATOM 4209 O O . LYS A 1 347 ? 16.312 39.071 30.502 1.00 74.06 347 LYS A O 1
ATOM 4228 N N . PRO A 1 348 ? 15.857 36.955 31.113 1.00 76.93 348 PRO A N 1
ATOM 4229 C CA . PRO A 1 348 ? 16.206 37.236 32.515 1.00 82.98 348 PRO A CA 1
ATOM 4230 C C . PRO A 1 348 ? 17.662 37.590 32.806 1.00 90.52 348 PRO A C 1
ATOM 4231 O O . PRO A 1 348 ? 18.143 37.318 33.912 1.00 92.02 348 PRO A O 1
ATOM 4242 N N . TRP A 1 349 ? 18.377 38.186 31.858 1.00 94.89 349 TRP A N 1
ATOM 4243 C CA . TRP A 1 349 ? 19.751 38.624 32.119 1.00 104.84 349 TRP A CA 1
ATOM 4244 C C . TRP A 1 349 ? 20.168 39.728 31.152 1.00 107.47 349 TRP A C 1
ATOM 4245 O O . TRP A 1 349 ? 21.071 40.515 31.441 1.00 109.62 349 TRP A O 1
#

Foldseek 3Di:
DADDALDKDFQAVAWDWDDAPVWIWTFFWDLFQATKTFTWDPVQPRVSIDTDDMAADPPHQAQDDADGQKIWGWAEWEQDPRWIKTKIFIDHVSHTQKIFIWTHDDPHGRTYTLPPGIDGCPPLNNWANHKYWYFDQVDDPVGNRGWIKMWTGHQVLAFAIWIWIARSVCVSPVVRTWTFDDDPPTGTRDSTDGLEGFRWHHWYWDQAPQKIKIFTQGPNQQFTKIFIGNDPSCSSVTDIRTHGHCVDPRKHAWYWDPPAHCQWTWTAIPNITMTHGHDGPD

B-factor: mean 62.97, std 24.77, range [31.01, 193.28]

Radius of gyration: 17.73 Å; Cα contacts (8 Å, |Δi|>4): 807; chains: 1; bounding box: 43×42×52 Å

Sequence (282 aa):
PPLAPGQVLRIGDLCEFVEFPSQLLQVCGDSFAAPVALHVDTESIDDPVRYTGVTGVGTPLLADPTPPGDSQLPAGVVQINRRNYLMVTTTKDLQPQNSRLVRAEAARGGWQTVSGSRRNAAYQDGRQTQISGYYDPVPTPDSPTGWVYIVADSFTRGEPAVLYRATPESFTDRSRWQGWAGGPDGGWNKPPTPLWPDQLGEMSIRQIDGQTVLSYFNASTGNMEVRVAHHPTSLGAAPVTTVVRHRLAQPYGGYISPGSTIDELRIFVSVIQFAVNPFKPW

Organism: Mycobacterium tuberculosis (strain ATCC 25618 / H37Rv) (NCBI:txid83332)

Secondary structure (DSSP, 8-state):
----TT-EEE---EEEEEEETTEEEEEEE-S----EEEEE-GGGTT----EEEEESSSS-SBSSPPPTTEEEEEEEEEEETTEEEEEEEEEETTEEEEEEEEE--SS---BPBPTT--EETTHHHH--SEEEEEEE---BTTBTT-EEEEEEE-TTS-B--EEEEE-TTTTT-GGGPEEEE-STT-EESSPPPPSSSS-EEEEEEEEETTEEEEEEEETTTTEEEEEEESSGGGGGGS-EEEEE----SS--EEEEPTT-BTTBEEEEE--EEEEE------

Nearest PDB structures (foldseek):
  8an0-assembly1_A  TM=1.004E+00  e=8.206E-59  Mycobacterium tuberculosis H37Rv
  8ic1-assembly1_A  TM=7.634E-01  e=1.333E-11  Microbacterium arabinogalactanolyticum
  8hhv-assembly1_A  TM=7.411E-01  e=2.244E-11  Microbacterium arabinogalactanolyticum
  6xn1-assembly1_A  TM=5.277E-01  e=1.500E-04  Xanthomonas citri pv. citri str. 306
  6xn0-assembly1_A  TM=5.342E-01  e=3.633E-04  Xanthomonas citri pv. citri str. 306